Protein AF-A0A9D9U1A6-F1 (afdb_monomer)

Sequence (221 aa):
MLTARALMTLLRAMMGVAANLLLAVLLHWRETESLYQENNLLENLQLAALAGCVLVYGLRARRGVDGYARLQLGALAVLSACMFYRESDFHWLLPEGTRAYAIAYVIHRGAFVLALLGVAGAFTRCWLLDRRRFLDFLDSGPGVLLVLATVLLAGGVLLDKSVVSIAEPNRLFEELFELNAYGLMLIAGGSRALGRPPAGRAPGSSGVPVAGPARTVPLDR

Solvent-accessible surface area (backbone atoms only — not comparable to full-atom values): 11858 Å² total; per-residue (Å²): 129,69,39,72,66,21,48,52,45,46,53,52,50,51,50,52,51,50,51,55,51,49,49,48,52,57,46,57,75,65,68,50,68,68,61,69,71,43,48,64,57,51,55,50,50,32,45,51,29,21,50,48,26,24,50,44,20,42,58,49,34,68,54,90,52,54,73,64,24,24,43,52,28,40,30,53,14,48,35,26,45,32,49,33,52,50,73,65,55,66,48,78,81,38,65,82,94,36,72,66,26,56,50,44,48,49,44,52,69,44,43,43,59,53,28,53,53,47,32,53,50,37,50,51,50,39,39,74,74,38,49,64,58,42,52,54,40,48,42,26,47,38,30,43,31,45,53,50,18,50,53,28,41,54,50,17,52,33,31,74,70,62,76,47,87,89,50,94,75,42,60,67,58,22,54,49,25,41,34,50,16,34,46,32,40,30,54,23,50,71,36,79,71,55,61,52,69,58,94,90,59,63,94,77,72,65,90,64,81,75,82,65,80,81,80,80,75,83,88,85,129

Structure (mmCIF, N/CA/C/O backbone):
data_AF-A0A9D9U1A6-F1
#
_entry.id   AF-A0A9D9U1A6-F1
#
loop_
_atom_site.group_PDB
_atom_site.id
_atom_site.type_symbol
_atom_site.label_atom_id
_atom_site.label_alt_id
_atom_site.label_comp_id
_atom_site.label_asym_id
_atom_site.label_entity_id
_atom_site.label_seq_id
_atom_site.pdbx_PDB_ins_code
_atom_site.Cartn_x
_atom_site.Cartn_y
_atom_site.Cartn_z
_atom_site.occupancy
_atom_site.B_iso_or_equiv
_atom_site.auth_seq_id
_atom_site.auth_comp_id
_atom_site.auth_asym_id
_atom_site.auth_atom_id
_atom_site.pdbx_PDB_model_num
ATOM 1 N N . MET A 1 1 ? -15.892 -13.482 10.628 1.00 62.47 1 MET A N 1
ATOM 2 C CA . MET A 1 1 ? -16.880 -13.736 9.548 1.00 62.47 1 MET A CA 1
ATOM 3 C C . MET A 1 1 ? -16.994 -12.421 8.812 1.00 62.47 1 MET A C 1
ATOM 5 O O . MET A 1 1 ? -17.370 -11.443 9.447 1.00 62.47 1 MET A O 1
ATOM 9 N N . LEU A 1 2 ? -16.628 -12.380 7.528 1.00 74.31 2 LEU A N 1
ATOM 10 C CA . LEU A 1 2 ? -16.642 -11.136 6.757 1.00 74.31 2 LEU A CA 1
ATOM 11 C C . LEU A 1 2 ? -18.028 -10.492 6.799 1.00 74.31 2 LEU A C 1
ATOM 13 O O . LEU A 1 2 ? -19.043 -11.147 6.562 1.00 74.31 2 LEU A O 1
ATOM 17 N N . THR A 1 3 ? -18.069 -9.192 7.078 1.00 83.31 3 THR A N 1
ATOM 18 C CA . THR A 1 3 ? -19.325 -8.444 6.988 1.00 83.31 3 THR A CA 1
ATOM 19 C C . THR A 1 3 ? -19.811 -8.428 5.537 1.00 83.31 3 THR A C 1
ATOM 21 O O . THR A 1 3 ? -19.001 -8.368 4.612 1.00 83.31 3 THR A O 1
ATOM 24 N N . ALA A 1 4 ? -21.129 -8.404 5.305 1.00 85.81 4 ALA A N 1
ATOM 25 C CA . ALA A 1 4 ? -21.683 -8.324 3.946 1.00 85.81 4 ALA A CA 1
ATOM 26 C C . ALA A 1 4 ? -21.102 -7.139 3.147 1.00 85.81 4 ALA A C 1
ATOM 28 O O . ALA A 1 4 ? -20.844 -7.245 1.951 1.00 85.81 4 ALA A O 1
ATOM 29 N N . ARG A 1 5 ? -20.823 -6.015 3.825 1.00 84.94 5 ARG A N 1
ATOM 30 C CA . ARG A 1 5 ? -20.156 -4.852 3.222 1.00 84.94 5 ARG A CA 1
ATOM 31 C C . ARG A 1 5 ? -18.719 -5.152 2.805 1.00 84.94 5 ARG A C 1
ATOM 33 O O . ARG A 1 5 ? -18.352 -4.792 1.695 1.00 84.94 5 ARG A O 1
ATOM 40 N N . ALA A 1 6 ? -17.928 -5.802 3.656 1.00 86.38 6 ALA A N 1
ATOM 41 C CA . ALA A 1 6 ? -16.562 -6.185 3.309 1.00 86.38 6 ALA A CA 1
ATOM 42 C C . ALA A 1 6 ? -16.527 -7.213 2.172 1.00 86.38 6 ALA A C 1
ATOM 44 O O . ALA A 1 6 ? -15.723 -7.063 1.258 1.00 86.38 6 ALA A O 1
ATOM 45 N N . LEU A 1 7 ? -17.451 -8.179 2.164 1.00 89.00 7 LEU A N 1
ATOM 46 C CA . LEU A 1 7 ? -17.602 -9.131 1.063 1.00 89.00 7 LEU A CA 1
ATOM 47 C C . LEU A 1 7 ? -17.920 -8.421 -0.259 1.00 89.00 7 LEU A C 1
ATOM 49 O O . LEU A 1 7 ? -17.262 -8.671 -1.263 1.00 89.00 7 LEU A O 1
ATOM 53 N N . MET A 1 8 ? -18.877 -7.488 -0.266 1.00 91.31 8 MET A N 1
ATOM 54 C CA . MET A 1 8 ? -19.183 -6.699 -1.466 1.00 91.31 8 MET A CA 1
ATOM 55 C C . MET A 1 8 ? -17.996 -5.840 -1.917 1.00 91.31 8 MET A C 1
ATOM 57 O O . MET A 1 8 ? -17.758 -5.721 -3.117 1.00 91.31 8 MET A O 1
ATOM 61 N N . THR A 1 9 ? -17.248 -5.244 -0.984 1.00 91.75 9 THR A N 1
ATOM 62 C CA . THR A 1 9 ? -16.022 -4.499 -1.305 1.00 91.75 9 THR A CA 1
ATOM 63 C C . THR A 1 9 ? -14.983 -5.405 -1.958 1.00 91.75 9 THR A C 1
ATOM 65 O O . THR A 1 9 ? -14.431 -5.032 -2.989 1.00 91.75 9 THR A O 1
ATOM 68 N N . LEU A 1 10 ? -14.756 -6.595 -1.398 1.00 91.25 10 LEU A N 1
ATOM 69 C CA . LEU A 1 10 ? -13.824 -7.578 -1.942 1.00 91.25 10 LEU A CA 1
ATOM 70 C C . LEU A 1 10 ? -14.244 -8.021 -3.347 1.00 91.25 10 LEU A C 1
ATOM 72 O O . LEU A 1 10 ? -13.433 -7.957 -4.261 1.00 91.25 10 LEU A O 1
ATOM 76 N N . LEU A 1 11 ? -15.513 -8.390 -3.543 1.00 92.56 11 LEU A N 1
ATOM 77 C CA . LEU A 1 11 ? -16.033 -8.799 -4.851 1.00 92.56 11 LEU A CA 1
ATOM 78 C C . LEU A 1 11 ? -15.863 -7.695 -5.900 1.00 92.56 11 LEU A C 1
ATOM 80 O O . LEU A 1 11 ? -15.412 -7.965 -7.007 1.00 92.56 11 LEU A O 1
ATOM 84 N N . ARG A 1 12 ? -16.168 -6.438 -5.554 1.00 92.44 12 ARG A N 1
ATOM 85 C CA . ARG A 1 12 ? -15.968 -5.292 -6.459 1.00 92.44 12 ARG A CA 1
ATOM 86 C C . ARG A 1 12 ? -14.500 -5.082 -6.809 1.00 92.44 12 ARG A C 1
ATOM 88 O O . ARG A 1 12 ? -14.193 -4.858 -7.974 1.00 92.44 12 ARG A O 1
ATOM 95 N N . ALA A 1 13 ? -13.613 -5.172 -5.821 1.00 92.69 13 ALA A N 1
ATOM 96 C CA . ALA A 1 13 ? -12.178 -5.057 -6.046 1.00 92.69 13 ALA A CA 1
ATOM 97 C C . ALA A 1 13 ? -11.667 -6.185 -6.951 1.00 92.69 13 ALA A C 1
ATOM 99 O O . ALA A 1 13 ? -10.988 -5.911 -7.933 1.00 92.69 13 ALA A O 1
ATOM 100 N N . MET A 1 14 ? -12.063 -7.432 -6.683 1.00 93.38 14 MET A N 1
ATOM 101 C CA . MET A 1 14 ? -11.695 -8.587 -7.504 1.00 93.38 14 MET A CA 1
ATOM 102 C C . MET A 1 14 ? -12.223 -8.475 -8.935 1.00 93.38 14 MET A C 1
ATOM 104 O O . MET A 1 14 ? -11.488 -8.793 -9.859 1.00 93.38 14 MET A O 1
ATOM 108 N N . MET A 1 15 ? -13.451 -7.987 -9.140 1.00 93.31 15 MET A N 1
ATOM 109 C CA . MET A 1 15 ? -13.976 -7.732 -10.487 1.00 93.31 15 MET A CA 1
ATOM 110 C C . MET A 1 15 ? -13.167 -6.661 -11.225 1.00 93.31 15 MET A C 1
ATOM 112 O O . MET A 1 15 ? -12.882 -6.837 -12.403 1.00 93.31 15 MET A O 1
ATOM 116 N N . GLY A 1 16 ? -12.769 -5.579 -10.546 1.00 90.12 16 GLY A N 1
ATOM 117 C CA . GLY A 1 16 ? -11.915 -4.543 -11.138 1.00 90.12 16 GLY A CA 1
ATOM 118 C C . GLY A 1 16 ? -10.538 -5.079 -11.536 1.00 90.12 16 GLY A C 1
ATOM 119 O O . GLY A 1 16 ? -10.098 -4.871 -12.663 1.00 90.12 16 GLY A O 1
ATOM 120 N N . VAL A 1 17 ? -9.900 -5.844 -10.644 1.00 92.00 17 VAL A N 1
ATOM 121 C CA . VAL A 1 17 ? -8.622 -6.519 -10.922 1.00 92.00 17 VAL A CA 1
ATOM 122 C C . VAL A 1 17 ? -8.773 -7.494 -12.092 1.00 92.00 17 VAL A C 1
ATOM 124 O O . VAL A 1 17 ? -7.982 -7.452 -13.028 1.00 92.00 17 VAL A O 1
ATOM 127 N N . ALA A 1 18 ? -9.811 -8.333 -12.084 1.00 90.69 18 ALA A N 1
ATOM 128 C CA . ALA A 1 18 ? -10.066 -9.298 -13.149 1.00 90.69 18 ALA A CA 1
ATOM 129 C C . ALA A 1 18 ? -10.324 -8.617 -14.499 1.00 90.69 18 ALA A C 1
ATOM 131 O O . ALA A 1 18 ? -9.828 -9.093 -15.512 1.00 90.69 18 ALA A O 1
ATOM 132 N N . ALA A 1 19 ? -11.047 -7.494 -14.521 1.00 89.44 19 ALA A N 1
ATOM 133 C CA . ALA A 1 19 ? -11.266 -6.717 -15.738 1.00 89.44 19 ALA A CA 1
ATOM 134 C C . ALA A 1 19 ? -9.952 -6.144 -16.293 1.00 89.44 19 ALA A C 1
ATOM 136 O O . ALA A 1 19 ? -9.704 -6.254 -17.492 1.00 89.44 19 ALA A O 1
ATOM 137 N N . ASN A 1 20 ? -9.087 -5.603 -15.427 1.00 88.75 20 ASN A N 1
ATOM 138 C CA . ASN A 1 20 ? -7.771 -5.097 -15.825 1.00 88.75 20 ASN A CA 1
ATOM 139 C C . ASN A 1 20 ? -6.870 -6.214 -16.374 1.00 88.75 20 ASN A C 1
ATOM 141 O O . ASN A 1 20 ? -6.236 -6.040 -17.411 1.00 88.75 20 ASN A O 1
ATOM 145 N N . LEU A 1 21 ? -6.848 -7.380 -15.721 1.00 86.94 21 LEU A N 1
ATOM 146 C CA . LEU A 1 21 ? -6.070 -8.533 -16.183 1.00 86.94 21 LEU A CA 1
ATOM 147 C C . LEU A 1 21 ? -6.632 -9.131 -17.477 1.00 86.94 21 LEU A C 1
ATOM 149 O O . LEU A 1 21 ? -5.866 -9.482 -18.367 1.00 86.94 21 LEU A O 1
ATOM 153 N N . LEU A 1 22 ? -7.956 -9.213 -17.620 1.00 87.31 22 LEU A N 1
ATOM 154 C CA . LEU A 1 22 ? -8.591 -9.671 -18.855 1.00 87.31 22 LEU A CA 1
ATOM 155 C C . LEU A 1 22 ? -8.256 -8.737 -20.018 1.00 87.31 22 LEU A C 1
ATOM 157 O O . LEU A 1 22 ? -7.928 -9.211 -21.102 1.00 87.31 22 LEU A O 1
ATOM 161 N N . LEU A 1 23 ? -8.300 -7.422 -19.789 1.00 84.00 23 LEU A N 1
ATOM 162 C CA . LEU A 1 23 ? -7.875 -6.445 -20.784 1.00 84.00 23 LEU A CA 1
ATOM 163 C C . LEU A 1 23 ? -6.413 -6.681 -21.181 1.00 84.00 23 LEU A C 1
ATOM 165 O O . LEU A 1 23 ? -6.122 -6.735 -22.369 1.00 84.00 23 LEU A O 1
ATOM 169 N N . ALA A 1 24 ? -5.522 -6.914 -20.217 1.00 81.19 24 ALA A N 1
ATOM 170 C CA . ALA A 1 24 ? -4.119 -7.232 -20.484 1.00 81.19 24 ALA A CA 1
ATOM 171 C C . ALA A 1 24 ? -3.943 -8.490 -21.343 1.00 81.19 24 ALA A C 1
ATOM 173 O O . ALA A 1 24 ? -3.177 -8.472 -22.300 1.00 81.19 24 ALA A O 1
ATOM 174 N N . VAL A 1 25 ? -4.687 -9.560 -21.045 1.00 83.25 25 VAL A N 1
ATOM 175 C CA . VAL A 1 25 ? -4.673 -10.804 -21.832 1.00 83.25 25 VAL A CA 1
ATOM 176 C C . VAL A 1 25 ? -5.148 -10.553 -23.263 1.00 83.25 25 VAL A C 1
ATOM 178 O O . VAL A 1 25 ? -4.499 -10.993 -24.208 1.00 83.25 25 VAL A O 1
ATOM 181 N N . LEU A 1 26 ? -6.255 -9.825 -23.441 1.00 82.25 26 LEU A N 1
ATOM 182 C CA . LEU A 1 26 ? -6.792 -9.499 -24.767 1.00 82.25 26 LEU A CA 1
ATOM 183 C C . LEU A 1 26 ? -5.816 -8.650 -25.584 1.00 82.25 26 LEU A C 1
ATOM 185 O O . LEU A 1 26 ? -5.660 -8.856 -26.785 1.00 82.25 26 LEU A O 1
ATOM 189 N N . LEU A 1 27 ? -5.170 -7.695 -24.924 1.00 77.50 27 LEU A N 1
ATOM 190 C CA . LEU A 1 27 ? -4.177 -6.822 -25.523 1.00 77.50 27 LEU A CA 1
ATOM 191 C C . LEU A 1 27 ? -2.883 -7.567 -25.882 1.00 77.50 27 LEU A C 1
ATOM 193 O O . LEU A 1 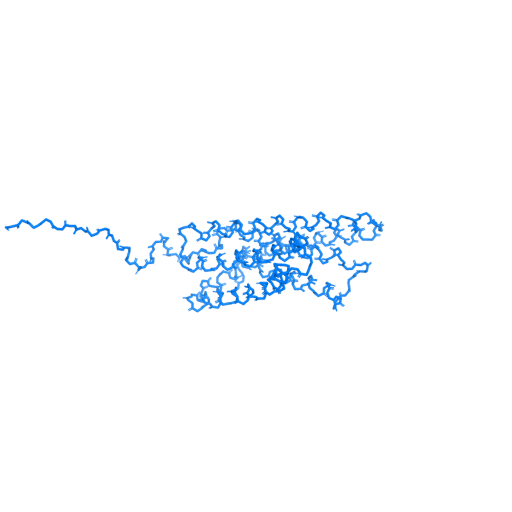27 ? -2.328 -7.344 -26.955 1.00 77.50 27 LEU A O 1
ATOM 197 N N . HIS A 1 28 ? -2.432 -8.484 -25.025 1.00 74.75 28 HIS A N 1
ATOM 198 C CA . HIS A 1 28 ? -1.301 -9.365 -25.311 1.00 74.75 28 HIS A CA 1
ATOM 199 C C . HIS A 1 28 ? -1.592 -10.257 -26.524 1.00 74.75 28 HIS A C 1
ATOM 201 O O . HIS A 1 28 ? -0.777 -10.348 -27.436 1.00 74.75 28 HIS A O 1
ATOM 207 N N . TRP A 1 29 ? -2.792 -10.843 -26.591 1.00 75.38 29 TRP A N 1
ATOM 208 C CA . TRP A 1 29 ? -3.188 -11.717 -27.698 1.00 75.38 29 TRP A CA 1
ATOM 209 C C . TRP A 1 29 ? -3.306 -10.995 -29.048 1.00 75.38 29 TRP A C 1
ATOM 211 O O . TRP A 1 29 ? -3.272 -11.630 -30.097 1.00 75.38 29 TRP A O 1
ATOM 221 N N . ARG A 1 30 ? -3.424 -9.663 -29.039 1.00 76.12 30 ARG A N 1
ATOM 222 C CA . ARG A 1 30 ? -3.480 -8.837 -30.250 1.00 76.12 30 ARG A CA 1
ATOM 223 C C . ARG A 1 30 ? -2.095 -8.428 -30.779 1.00 76.12 30 ARG A C 1
ATOM 225 O O . ARG A 1 30 ? -2.041 -7.614 -31.695 1.00 76.12 30 ARG A O 1
ATOM 232 N N . GLU A 1 31 ? -1.009 -8.947 -30.196 1.00 66.88 31 GLU A N 1
ATOM 233 C CA . GLU A 1 31 ? 0.389 -8.657 -30.572 1.00 66.88 31 GLU A CA 1
ATOM 234 C C . GLU A 1 31 ? 0.704 -7.152 -30.665 1.00 66.88 31 GLU A C 1
ATOM 236 O O . GLU A 1 31 ? 1.516 -6.698 -31.468 1.00 66.88 31 GLU A O 1
ATOM 241 N N . THR A 1 32 ? 0.052 -6.331 -29.838 1.00 63.94 32 THR A N 1
ATOM 242 C CA . THR A 1 32 ? 0.331 -4.892 -29.796 1.00 63.94 32 THR A CA 1
ATOM 243 C C . THR A 1 32 ? 1.665 -4.632 -29.092 1.00 63.94 32 THR A C 1
ATOM 245 O O . THR A 1 32 ? 1.691 -4.325 -27.901 1.00 63.94 32 THR A O 1
ATOM 248 N N . GLU A 1 33 ? 2.777 -4.721 -29.832 1.00 59.78 33 GLU A N 1
ATOM 249 C CA . GLU A 1 33 ? 4.136 -4.364 -29.372 1.00 59.78 33 GLU A CA 1
ATOM 250 C C . GLU A 1 33 ? 4.192 -2.963 -28.729 1.00 59.78 33 GLU A C 1
ATOM 252 O O . GLU A 1 33 ? 4.992 -2.713 -27.827 1.00 59.78 33 GLU A O 1
ATOM 257 N N . SER A 1 34 ? 3.292 -2.056 -29.125 1.00 59.59 34 SER A N 1
ATOM 258 C CA . SER A 1 34 ? 3.174 -0.702 -28.573 1.00 59.59 34 SER A CA 1
ATOM 259 C C . SER A 1 34 ? 2.896 -0.662 -27.066 1.00 59.59 34 SER A C 1
ATOM 261 O O . SER A 1 34 ? 3.296 0.288 -26.404 1.00 59.59 34 SER A O 1
ATOM 263 N N . LEU A 1 35 ? 2.251 -1.683 -26.495 1.00 59.00 35 LEU A N 1
ATOM 264 C CA . LEU A 1 35 ? 1.933 -1.716 -25.060 1.00 59.00 35 LEU A CA 1
ATOM 265 C C . LEU A 1 35 ? 3.141 -2.027 -24.185 1.00 59.00 35 LEU A C 1
ATOM 267 O O . LEU A 1 35 ? 3.173 -1.632 -23.025 1.00 59.00 35 LEU A O 1
ATOM 271 N N . TYR A 1 36 ? 4.149 -2.693 -24.747 1.00 58.12 36 TYR A N 1
ATOM 272 C CA . TYR A 1 36 ? 5.425 -2.885 -24.069 1.00 58.12 36 TYR A CA 1
ATOM 273 C C . TYR A 1 36 ? 6.182 -1.554 -23.930 1.00 58.12 36 TYR A C 1
ATOM 275 O O . TYR A 1 36 ? 6.877 -1.330 -22.943 1.00 58.12 36 TYR A O 1
ATOM 283 N N . GLN A 1 37 ? 5.996 -0.628 -24.880 1.00 56.44 37 GLN A N 1
ATOM 284 C CA . GLN A 1 37 ? 6.573 0.719 -24.808 1.00 56.44 37 GLN A CA 1
ATOM 285 C C . GLN A 1 37 ? 5.838 1.645 -23.823 1.00 56.44 37 GLN A C 1
ATOM 287 O O . GLN A 1 37 ? 6.428 2.611 -23.342 1.00 56.44 37 GLN A O 1
ATOM 292 N N . GLU A 1 38 ? 4.585 1.344 -23.464 1.00 61.47 38 GLU A N 1
ATOM 293 C CA . GLU A 1 38 ? 3.813 2.106 -22.468 1.00 61.47 38 GLU A CA 1
ATOM 294 C C . GLU A 1 38 ? 4.145 1.746 -21.007 1.00 61.47 38 GLU A C 1
ATOM 296 O O . GLU A 1 38 ? 3.491 2.243 -20.089 1.00 61.47 38 GLU A O 1
ATOM 301 N N . ASN A 1 39 ? 5.198 0.957 -20.763 1.00 70.38 39 ASN A N 1
ATOM 302 C CA . ASN A 1 39 ? 5.688 0.623 -19.420 1.00 70.38 39 ASN A CA 1
ATOM 303 C C . ASN A 1 39 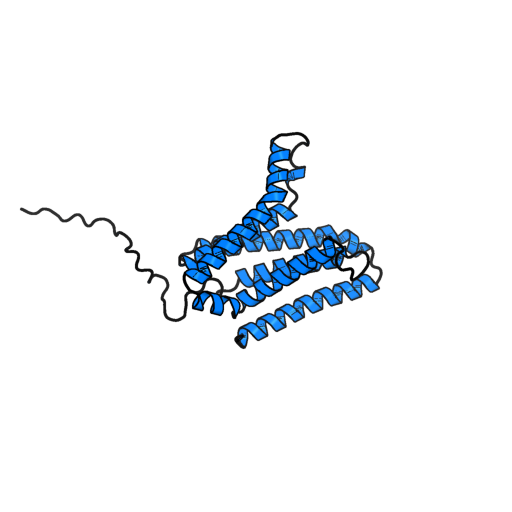? 5.843 1.870 -18.525 1.00 70.38 39 ASN A C 1
ATOM 305 O O . ASN A 1 39 ? 5.345 1.917 -17.403 1.00 70.38 39 ASN A O 1
ATOM 309 N N . ASN A 1 40 ? 6.392 2.949 -19.090 1.00 79.56 40 ASN A N 1
ATOM 310 C CA . ASN A 1 40 ? 6.573 4.217 -18.383 1.00 79.56 40 ASN A CA 1
ATOM 311 C C . ASN A 1 40 ? 5.247 4.841 -17.908 1.00 79.56 40 ASN A C 1
ATOM 313 O O . ASN A 1 40 ? 5.229 5.572 -16.919 1.00 79.56 40 ASN A O 1
ATOM 317 N N . LEU A 1 41 ? 4.126 4.621 -18.606 1.00 84.25 41 LEU A N 1
ATOM 318 C CA . LEU A 1 41 ? 2.827 5.144 -18.172 1.00 84.25 41 LEU A C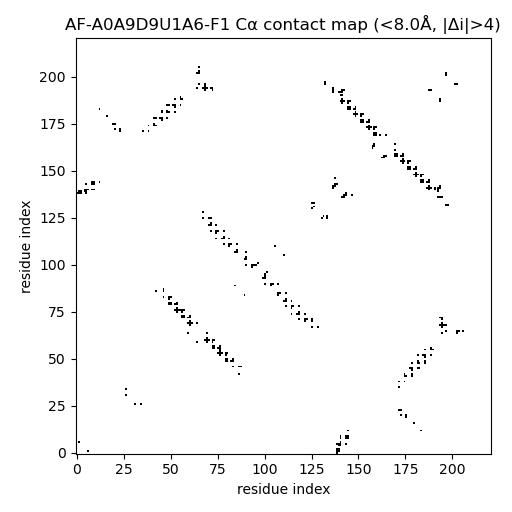A 1
ATOM 319 C C . LEU A 1 41 ? 2.331 4.395 -16.931 1.00 84.25 41 LEU A C 1
ATOM 321 O O . LEU A 1 41 ? 1.848 5.035 -15.996 1.00 84.25 41 LEU A O 1
ATOM 325 N N . LEU A 1 42 ? 2.465 3.066 -16.912 1.00 87.50 42 LEU A N 1
ATOM 326 C CA . LEU A 1 42 ? 2.070 2.238 -15.770 1.00 87.50 42 LEU A CA 1
ATOM 327 C C . LEU A 1 42 ? 2.910 2.575 -14.536 1.00 87.50 42 LEU A C 1
ATOM 329 O O . LEU A 1 42 ? 2.333 2.855 -13.486 1.00 87.50 42 LEU A O 1
ATOM 333 N N . GLU A 1 43 ? 4.229 2.680 -14.689 1.00 87.00 43 GLU A N 1
ATOM 334 C CA . GLU A 1 43 ? 5.149 3.094 -13.622 1.00 87.00 43 GLU A CA 1
ATOM 335 C C . GLU A 1 43 ? 4.797 4.496 -13.083 1.00 87.00 43 GLU A C 1
ATOM 337 O O . GLU A 1 43 ? 4.685 4.714 -11.874 1.00 87.00 43 GLU A O 1
ATOM 342 N N . ASN A 1 44 ? 4.501 5.463 -13.961 1.00 90.50 44 ASN A N 1
ATOM 343 C CA . ASN A 1 44 ? 4.078 6.802 -13.533 1.00 90.50 44 ASN A CA 1
ATOM 344 C C . ASN A 1 44 ? 2.735 6.794 -12.782 1.00 90.50 44 ASN A C 1
ATOM 346 O O . ASN A 1 44 ? 2.553 7.541 -11.814 1.00 90.50 44 ASN A O 1
ATOM 350 N N . LEU A 1 45 ? 1.780 5.959 -13.201 1.00 92.62 45 LEU A N 1
ATOM 351 C CA . LEU A 1 45 ? 0.502 5.801 -12.503 1.00 92.62 45 LEU A CA 1
ATOM 352 C C . LEU A 1 45 ? 0.679 5.129 -11.138 1.00 92.62 45 LEU A C 1
ATOM 354 O O . LEU A 1 45 ? 0.033 5.542 -10.170 1.00 92.62 45 LEU A O 1
ATOM 358 N N . GLN A 1 46 ? 1.569 4.142 -11.034 1.00 94.25 46 GLN A N 1
ATOM 359 C CA . GLN A 1 46 ? 1.950 3.527 -9.764 1.00 94.25 46 GLN A CA 1
ATOM 360 C C . GLN A 1 46 ? 2.563 4.562 -8.814 1.00 94.25 46 GLN A C 1
ATOM 362 O O . GLN A 1 46 ? 2.114 4.690 -7.670 1.00 94.25 46 GLN A O 1
ATOM 367 N N . LEU A 1 47 ? 3.508 5.375 -9.300 1.00 94.00 47 LEU A N 1
ATOM 368 C CA . LEU A 1 47 ? 4.107 6.475 -8.542 1.00 94.00 47 LEU A CA 1
ATOM 369 C C . LEU A 1 47 ? 3.059 7.485 -8.067 1.00 94.00 47 LEU A C 1
ATOM 371 O O . LEU A 1 47 ? 3.057 7.874 -6.895 1.00 94.00 47 LEU A O 1
ATOM 375 N N . ALA A 1 48 ? 2.126 7.874 -8.937 1.00 95.75 48 ALA A N 1
ATOM 376 C CA . ALA A 1 48 ? 1.030 8.768 -8.575 1.00 95.75 48 ALA A CA 1
ATOM 377 C C . ALA A 1 48 ? 0.121 8.154 -7.493 1.00 95.75 48 ALA A C 1
ATOM 379 O O . ALA A 1 48 ? -0.257 8.838 -6.534 1.00 95.75 48 ALA A O 1
ATOM 380 N N . ALA A 1 49 ? -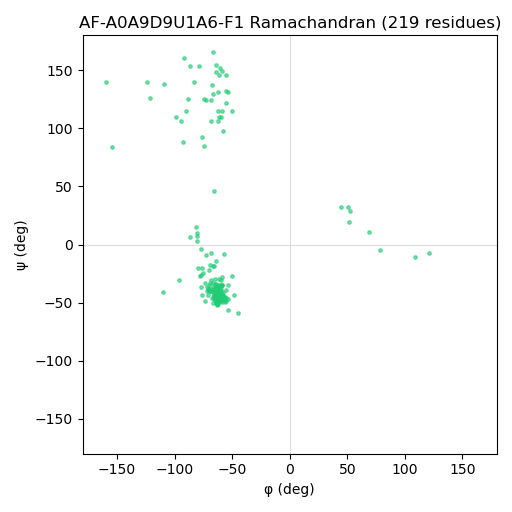0.198 6.860 -7.598 1.00 96.56 49 ALA A N 1
ATOM 381 C CA . ALA A 1 49 ? -0.997 6.146 -6.606 1.00 96.56 49 ALA A CA 1
ATOM 382 C C . ALA A 1 49 ? -0.286 6.063 -5.245 1.00 96.56 49 ALA A C 1
ATOM 384 O O . ALA A 1 49 ? -0.904 6.316 -4.204 1.00 96.56 49 ALA A O 1
ATOM 385 N N . LEU A 1 50 ? 1.018 5.776 -5.239 1.00 96.44 50 LEU A N 1
ATOM 386 C CA . LEU A 1 50 ? 1.849 5.730 -4.036 1.00 96.44 50 LEU A CA 1
ATOM 387 C C . LEU A 1 50 ? 1.993 7.107 -3.381 1.00 96.44 50 LEU A C 1
ATOM 389 O O . LEU A 1 50 ? 1.801 7.228 -2.169 1.00 96.44 50 LEU A O 1
ATOM 393 N N . ALA A 1 51 ? 2.231 8.163 -4.163 1.00 96.44 51 ALA A N 1
ATOM 394 C CA . ALA A 1 51 ? 2.228 9.538 -3.664 1.00 96.44 51 ALA A CA 1
ATOM 395 C C . ALA A 1 51 ? 0.873 9.893 -3.028 1.00 96.44 51 ALA A C 1
ATOM 397 O O . ALA A 1 51 ? 0.815 10.431 -1.916 1.00 96.44 51 ALA A O 1
ATOM 398 N N . GLY A 1 52 ? -0.230 9.509 -3.679 1.00 97.06 52 GLY A N 1
ATOM 399 C CA . GLY A 1 52 ? -1.577 9.618 -3.125 1.00 97.06 52 GLY A CA 1
ATOM 400 C C . GLY A 1 52 ? -1.721 8.889 -1.787 1.00 97.06 52 GLY A C 1
ATOM 401 O O . GLY A 1 52 ? -2.255 9.458 -0.833 1.00 97.06 52 GLY A O 1
ATOM 402 N N . CYS A 1 53 ? -1.200 7.665 -1.672 1.00 96.88 53 CYS A N 1
ATOM 403 C CA . CYS A 1 53 ? -1.221 6.891 -0.431 1.00 96.88 53 CYS A CA 1
ATOM 404 C C . CYS A 1 53 ? -0.473 7.614 0.694 1.00 96.88 53 CYS A C 1
ATOM 406 O O . CYS A 1 53 ? -1.024 7.787 1.784 1.00 96.88 53 CYS A O 1
ATOM 408 N N . VAL A 1 54 ? 0.746 8.095 0.428 1.00 96.19 54 VAL A N 1
ATOM 409 C CA . VAL A 1 54 ? 1.551 8.858 1.398 1.00 96.19 54 VAL A CA 1
ATOM 410 C C . VAL A 1 54 ? 0.777 10.069 1.910 1.00 96.19 54 VAL A C 1
ATOM 412 O O . VAL A 1 54 ? 0.668 10.269 3.124 1.00 96.19 54 VAL A O 1
ATOM 415 N N . LEU A 1 55 ? 0.191 10.850 0.999 1.00 95.62 55 LEU A N 1
ATOM 416 C CA . LEU A 1 55 ? -0.587 12.034 1.350 1.00 95.62 55 LEU A CA 1
ATOM 417 C C . LEU A 1 55 ? -1.823 11.663 2.169 1.00 95.62 55 LEU A C 1
ATOM 419 O O . LEU A 1 55 ? -2.038 12.213 3.248 1.00 95.62 55 LEU A O 1
ATOM 423 N N . VAL A 1 56 ? -2.628 1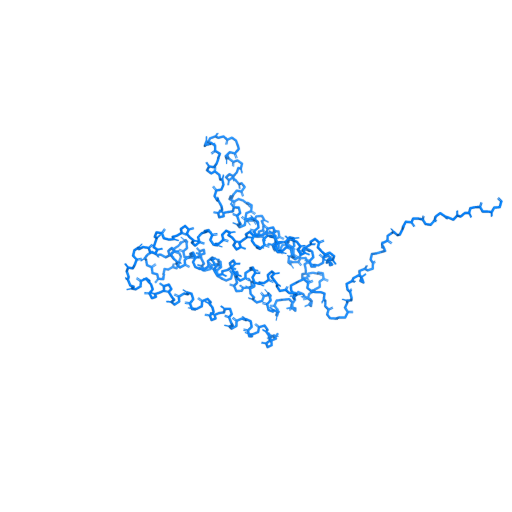0.711 1.702 1.00 94.94 56 VAL A N 1
ATOM 424 C CA . VAL A 1 56 ? -3.882 10.334 2.360 1.00 94.94 56 VAL A CA 1
ATOM 425 C C . VAL A 1 56 ? -3.619 9.745 3.745 1.00 94.94 56 VAL A C 1
ATOM 427 O O . VAL A 1 56 ? -4.212 10.202 4.726 1.00 94.94 56 VAL A O 1
ATOM 430 N N . TYR A 1 57 ? -2.712 8.776 3.868 1.00 94.81 57 TYR A N 1
ATOM 431 C CA . TYR A 1 57 ? -2.384 8.169 5.157 1.00 94.81 57 TYR A CA 1
ATOM 432 C C . TYR A 1 57 ? -1.718 9.168 6.104 1.00 94.81 57 TYR A C 1
ATOM 434 O O . TYR A 1 57 ? -2.133 9.284 7.261 1.00 94.81 57 TYR A O 1
ATOM 442 N N . GLY A 1 58 ? -0.745 9.943 5.616 1.00 93.00 58 GLY A N 1
ATOM 443 C CA . GLY A 1 58 ? -0.009 10.923 6.412 1.00 93.00 58 GLY A CA 1
ATOM 444 C C . GLY A 1 58 ? -0.893 12.062 6.921 1.00 93.00 58 GLY A C 1
ATOM 445 O O . GLY A 1 58 ? -0.877 12.380 8.114 1.00 93.00 58 GLY A O 1
ATOM 446 N N . LEU A 1 59 ? -1.730 12.646 6.056 1.00 92.44 59 LEU A N 1
ATOM 447 C CA . LEU A 1 59 ? -2.674 13.697 6.450 1.00 92.44 59 LEU A CA 1
ATOM 448 C C . LEU A 1 59 ? -3.689 13.179 7.469 1.00 92.44 59 LEU A C 1
ATOM 450 O O . LEU A 1 59 ? -4.023 13.883 8.423 1.00 92.44 59 LEU A O 1
ATOM 454 N N . ARG A 1 60 ? -4.168 11.942 7.308 1.00 91.19 60 ARG A N 1
ATOM 455 C CA . ARG A 1 60 ? -5.104 11.335 8.261 1.00 91.19 60 ARG A CA 1
ATOM 456 C C . ARG A 1 60 ? -4.448 11.011 9.599 1.00 91.19 60 ARG A C 1
ATOM 458 O O . ARG A 1 60 ? -5.061 11.274 10.628 1.00 91.19 60 ARG A O 1
ATOM 465 N N . ALA A 1 61 ? -3.209 10.521 9.608 1.00 88.69 61 ALA A N 1
ATOM 466 C CA . ALA A 1 61 ? -2.465 10.253 10.839 1.00 88.69 61 ALA A CA 1
ATOM 467 C C . ALA A 1 61 ? -2.266 11.523 11.690 1.00 88.69 61 ALA A C 1
ATOM 469 O O . ALA A 1 61 ? -2.233 11.450 12.920 1.00 88.69 61 ALA A O 1
ATOM 470 N N . ARG A 1 62 ? -2.178 12.695 11.046 1.00 87.31 62 ARG A N 1
ATOM 471 C CA . ARG A 1 62 ? -2.032 14.002 11.709 1.00 87.31 62 ARG A CA 1
ATOM 472 C C . ARG A 1 62 ? -3.341 14.579 12.266 1.00 87.31 62 ARG A C 1
ATOM 474 O O . ARG A 1 62 ? -3.295 15.443 13.136 1.00 87.31 62 ARG A O 1
ATOM 481 N N . ARG A 1 63 ? -4.511 14.134 11.797 1.00 83.00 63 ARG A N 1
ATOM 482 C CA . ARG A 1 63 ? -5.812 14.747 12.132 1.00 83.00 63 ARG A CA 1
ATOM 483 C C . ARG A 1 63 ? -6.491 14.097 13.332 1.00 83.00 63 ARG A C 1
ATOM 485 O O . ARG A 1 63 ? -7.318 13.219 13.137 1.00 83.00 63 ARG A O 1
ATOM 492 N N . GLY A 1 64 ? -6.202 14.557 14.552 1.00 59.38 64 GLY A N 1
ATOM 493 C CA . GLY A 1 64 ? -7.051 14.321 15.738 1.00 59.38 64 GLY A CA 1
ATOM 494 C C . GLY A 1 64 ? -7.443 12.860 16.021 1.00 59.38 64 GLY A C 1
ATOM 495 O O . GLY A 1 64 ? -8.431 12.614 16.707 1.00 59.38 64 GLY A O 1
ATOM 496 N N . VAL A 1 65 ? -6.704 11.893 15.467 1.00 80.69 65 VAL A N 1
ATOM 497 C CA . VAL A 1 65 ? -6.974 10.463 15.610 1.00 80.69 65 VAL A CA 1
ATOM 498 C C . VAL A 1 65 ? -6.316 9.921 16.876 1.00 80.69 65 VAL A C 1
ATOM 500 O O . VAL A 1 65 ? -5.295 10.448 17.344 1.00 80.69 65 VAL A O 1
ATOM 503 N N . ASP A 1 66 ? -6.896 8.850 17.416 1.00 87.56 66 ASP A N 1
ATOM 504 C CA . ASP A 1 66 ? -6.349 8.157 18.578 1.00 87.56 66 ASP A CA 1
ATOM 505 C C . ASP A 1 66 ? -5.001 7.477 18.275 1.00 87.56 66 ASP A C 1
ATOM 507 O O . ASP A 1 66 ? -4.579 7.342 17.123 1.00 87.56 66 ASP A O 1
ATOM 511 N N . GLY A 1 67 ? -4.287 7.068 19.329 1.00 86.94 67 GLY A N 1
ATOM 512 C CA . GLY A 1 67 ? -2.948 6.485 19.199 1.00 86.94 67 GLY A CA 1
ATOM 513 C C . GLY A 1 67 ? -2.913 5.215 18.341 1.00 86.94 67 GLY A C 1
ATOM 514 O O . GLY A 1 67 ? -1.961 5.020 17.590 1.00 86.94 67 GLY A O 1
ATOM 515 N N . TYR A 1 68 ? -3.968 4.394 18.394 1.00 90.56 68 TYR A N 1
ATOM 516 C CA . TYR A 1 68 ? -4.103 3.193 17.565 1.00 90.56 68 TYR A CA 1
ATOM 517 C C . TYR A 1 68 ? -4.167 3.555 16.078 1.00 90.56 68 TYR A C 1
ATOM 519 O O . TYR A 1 68 ? -3.394 3.045 15.269 1.00 90.56 68 TYR A O 1
ATOM 527 N N . ALA A 1 69 ? -5.069 4.467 15.714 1.00 89.75 69 ALA A N 1
ATOM 528 C CA . ALA A 1 69 ? -5.252 4.891 14.336 1.00 89.75 69 ALA A CA 1
ATOM 529 C C . ALA A 1 69 ? -4.019 5.618 13.803 1.00 89.75 69 ALA A C 1
ATOM 531 O O . ALA A 1 69 ? -3.637 5.414 12.655 1.00 89.75 69 ALA A O 1
ATOM 532 N N . ARG A 1 70 ? -3.366 6.430 14.642 1.00 91.94 70 ARG A N 1
ATOM 533 C CA . ARG A 1 70 ? -2.114 7.107 14.294 1.00 91.94 70 ARG A CA 1
ATOM 534 C C . ARG A 1 70 ? -1.000 6.115 13.988 1.00 91.94 70 ARG A C 1
ATOM 536 O O . ARG A 1 70 ? -0.288 6.311 13.012 1.00 91.94 70 ARG A O 1
ATOM 543 N N . LEU A 1 71 ? -0.870 5.063 14.795 1.00 91.81 71 LEU A N 1
ATOM 544 C CA . LEU A 1 71 ? 0.117 4.010 14.583 1.00 91.81 71 LEU A CA 1
ATOM 545 C C . LEU A 1 71 ? -0.141 3.268 13.266 1.00 91.81 71 LEU A C 1
ATOM 547 O O . LEU A 1 71 ? 0.767 3.135 12.452 1.00 91.81 71 LEU A O 1
ATOM 551 N N . GLN A 1 72 ? -1.387 2.854 13.030 1.00 91.50 72 GLN A N 1
ATOM 552 C CA . GLN A 1 72 ? -1.777 2.137 11.817 1.00 91.50 72 GLN A CA 1
ATOM 553 C C . GLN A 1 72 ? -1.590 2.987 10.548 1.00 91.50 72 GLN A C 1
ATOM 555 O O . GLN A 1 72 ? -0.961 2.547 9.589 1.00 91.50 72 GLN A O 1
ATOM 560 N N . LEU A 1 73 ? -2.115 4.216 10.543 1.00 93.38 73 LEU A N 1
ATOM 561 C CA . LEU A 1 73 ? -2.016 5.136 9.406 1.00 93.38 73 LEU A CA 1
ATOM 562 C C . LEU A 1 73 ? -0.576 5.602 9.180 1.00 93.38 73 LEU A C 1
ATOM 564 O O . LEU A 1 73 ? -0.139 5.693 8.040 1.00 93.38 73 LEU A O 1
ATOM 568 N N . GLY A 1 74 ? 0.169 5.874 10.253 1.0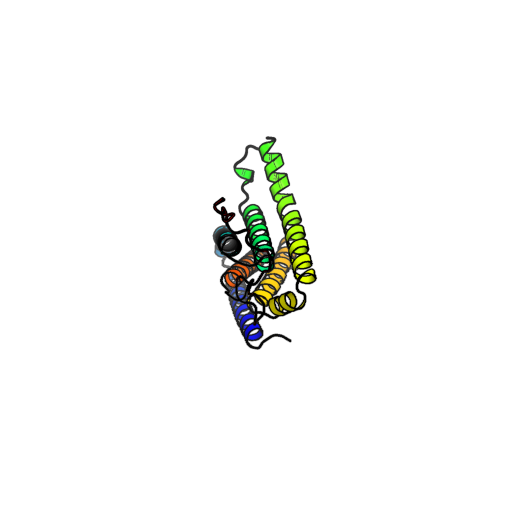0 93.12 74 GLY A N 1
ATOM 569 C CA . GLY A 1 74 ? 1.576 6.255 10.173 1.00 93.12 74 GLY A CA 1
ATOM 570 C C . GLY A 1 74 ? 2.427 5.150 9.553 1.00 93.12 74 GLY A C 1
ATOM 571 O O . GLY A 1 74 ? 3.214 5.428 8.654 1.00 93.12 74 GLY A O 1
ATOM 572 N N . ALA A 1 75 ? 2.215 3.897 9.960 1.00 93.25 75 ALA A N 1
ATOM 573 C CA . ALA A 1 75 ? 2.905 2.751 9.376 1.00 93.25 75 ALA A CA 1
ATOM 574 C C . ALA A 1 75 ? 2.607 2.592 7.877 1.00 93.25 75 ALA A C 1
ATOM 576 O O . ALA A 1 75 ? 3.532 2.440 7.084 1.00 93.25 75 ALA A O 1
ATOM 577 N N . LEU A 1 76 ? 1.337 2.699 7.472 1.00 94.50 76 LEU A N 1
ATOM 578 C CA . LEU A 1 76 ? 0.949 2.637 6.058 1.00 94.50 76 LEU A CA 1
ATOM 579 C C . LEU A 1 76 ? 1.511 3.812 5.242 1.00 94.50 76 LEU A C 1
ATOM 581 O O . LEU A 1 76 ? 1.910 3.619 4.094 1.00 94.50 76 LEU A O 1
ATOM 585 N N . ALA A 1 77 ? 1.589 5.013 5.825 1.00 94.94 77 ALA A N 1
ATOM 586 C CA . ALA A 1 77 ? 2.207 6.172 5.183 1.00 94.94 77 ALA A CA 1
ATOM 587 C C . ALA A 1 77 ? 3.707 5.952 4.941 1.00 94.94 77 ALA A C 1
ATOM 589 O O . ALA A 1 77 ? 4.187 6.209 3.841 1.00 94.94 77 ALA A O 1
ATOM 590 N N . VAL A 1 78 ? 4.431 5.442 5.945 1.00 93.88 78 VAL A N 1
ATOM 591 C CA . VAL A 1 78 ? 5.864 5.125 5.828 1.00 93.88 78 VAL A CA 1
ATOM 592 C C . VAL A 1 78 ? 6.092 4.023 4.797 1.00 93.88 78 VAL A C 1
ATOM 594 O O . VAL A 1 78 ? 6.953 4.180 3.940 1.00 93.88 78 VAL A O 1
ATOM 597 N N . LEU A 1 79 ? 5.283 2.958 4.812 1.00 94.00 79 LEU A N 1
ATOM 598 C CA . LEU A 1 79 ? 5.354 1.897 3.804 1.00 94.00 79 LEU A CA 1
ATOM 599 C C . LEU A 1 79 ? 5.187 2.447 2.390 1.00 94.00 79 LEU A C 1
ATOM 601 O O . LEU A 1 79 ? 6.008 2.170 1.522 1.00 94.00 79 LEU A O 1
ATOM 605 N N . SER A 1 80 ? 4.150 3.262 2.188 1.00 94.94 80 SER A N 1
ATOM 606 C CA . SER A 1 80 ? 3.858 3.868 0.888 1.00 94.94 80 SER A CA 1
ATOM 607 C C . SER A 1 80 ? 4.989 4.796 0.439 1.00 94.94 80 SER A C 1
ATOM 609 O O . SER A 1 80 ? 5.314 4.826 -0.739 1.00 94.94 80 SER A O 1
ATOM 611 N N . ALA A 1 81 ? 5.626 5.517 1.367 1.00 92.75 81 ALA A N 1
ATOM 612 C CA . ALA A 1 81 ? 6.757 6.392 1.061 1.00 92.75 81 ALA A CA 1
ATOM 613 C C . ALA A 1 81 ? 8.012 5.597 0.680 1.00 92.75 81 ALA A C 1
ATOM 615 O O . ALA A 1 81 ? 8.735 5.988 -0.231 1.00 92.75 81 ALA A O 1
ATOM 616 N N . CYS A 1 82 ? 8.261 4.469 1.346 1.00 91.12 82 CYS A N 1
ATOM 617 C CA . CYS A 1 82 ? 9.373 3.589 1.005 1.00 91.12 82 CYS A CA 1
ATOM 618 C C . CYS A 1 82 ? 9.152 2.874 -0.332 1.00 91.12 82 CYS A C 1
ATOM 620 O O . CYS A 1 82 ? 10.098 2.776 -1.103 1.00 91.12 82 CYS A O 1
ATOM 622 N N . MET A 1 83 ? 7.925 2.433 -0.630 1.00 90.88 83 MET A N 1
ATOM 623 C CA . MET A 1 83 ? 7.565 1.918 -1.958 1.00 90.88 83 MET A CA 1
ATOM 624 C C . MET A 1 83 ? 7.716 3.004 -3.028 1.00 90.88 83 MET A C 1
ATOM 626 O O . MET A 1 83 ? 8.367 2.772 -4.033 1.00 90.88 83 MET A O 1
ATOM 630 N N . PHE A 1 84 ? 7.228 4.223 -2.777 1.00 91.81 84 PHE A N 1
ATOM 631 C CA . PHE A 1 84 ? 7.404 5.350 -3.699 1.00 91.81 84 PHE A CA 1
ATOM 632 C C . PHE A 1 84 ? 8.883 5.614 -4.001 1.00 91.81 84 PHE A C 1
ATOM 634 O O . PHE A 1 84 ? 9.265 5.768 -5.155 1.00 91.81 84 PHE A O 1
ATOM 641 N N . TYR A 1 85 ? 9.728 5.639 -2.966 1.00 87.38 85 TYR A N 1
ATOM 642 C CA . TYR A 1 85 ? 11.169 5.822 -3.128 1.00 87.38 85 TYR A CA 1
ATOM 643 C C . TYR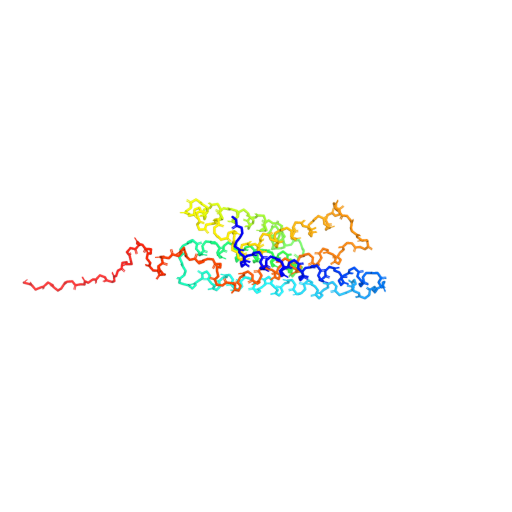 A 1 85 ? 11.839 4.659 -3.876 1.00 87.38 85 TYR A C 1
ATOM 645 O O . TYR A 1 85 ? 12.793 4.896 -4.617 1.00 87.38 85 TYR A O 1
ATOM 653 N N . ARG A 1 86 ? 11.344 3.425 -3.691 1.00 85.44 86 ARG A N 1
ATOM 654 C CA . ARG A 1 86 ? 11.783 2.241 -4.443 1.00 85.44 86 ARG A CA 1
ATOM 655 C C . ARG A 1 86 ? 11.445 2.379 -5.929 1.00 85.44 86 ARG A C 1
ATOM 657 O O . ARG A 1 86 ? 12.325 2.152 -6.741 1.00 85.44 86 ARG A O 1
ATOM 664 N N . GLU A 1 87 ? 10.239 2.815 -6.279 1.00 85.19 87 GLU A N 1
ATOM 665 C CA . GLU A 1 87 ? 9.839 2.930 -7.693 1.00 85.19 87 GLU A CA 1
ATOM 666 C C . GLU A 1 87 ? 10.404 4.169 -8.402 1.00 85.19 87 GLU A C 1
ATOM 668 O O . GLU A 1 87 ? 10.579 4.173 -9.610 1.00 85.19 87 GLU A O 1
ATOM 673 N N . SER A 1 88 ? 10.699 5.255 -7.681 1.00 82.56 88 SER A N 1
ATOM 674 C CA . SER A 1 88 ? 11.085 6.536 -8.313 1.00 82.56 88 SER A CA 1
ATOM 675 C C . SER A 1 88 ? 12.530 6.584 -8.830 1.00 82.56 88 SER A C 1
ATOM 677 O O . SER A 1 88 ? 12.977 7.607 -9.347 1.00 82.56 88 SER A O 1
ATOM 679 N N . ASP A 1 89 ? 13.287 5.520 -8.588 1.00 74.50 89 ASP A N 1
ATOM 680 C CA . ASP A 1 89 ? 14.677 5.317 -8.979 1.00 74.50 89 ASP A CA 1
ATOM 681 C C . ASP A 1 89 ? 15.652 6.497 -8.760 1.00 74.50 89 ASP A C 1
ATOM 683 O O . ASP A 1 89 ? 16.625 6.664 -9.478 1.00 74.50 89 ASP A O 1
ATOM 687 N N . PHE A 1 90 ? 15.457 7.332 -7.733 1.00 71.75 90 PHE A N 1
ATOM 688 C CA . PHE A 1 90 ? 16.167 8.618 -7.560 1.00 71.75 90 PHE A CA 1
ATOM 689 C C . PHE A 1 90 ? 17.709 8.580 -7.517 1.00 71.75 90 PHE A C 1
ATOM 691 O O . PHE A 1 90 ? 18.347 9.634 -7.485 1.00 71.75 90 PHE A O 1
ATOM 698 N N . HIS A 1 91 ? 18.332 7.405 -7.462 1.00 68.31 91 HIS A N 1
ATOM 699 C CA . HIS A 1 91 ? 19.779 7.274 -7.338 1.00 68.31 91 HIS A CA 1
ATOM 700 C C . HIS A 1 91 ? 20.546 7.688 -8.610 1.00 68.31 91 HIS A C 1
ATOM 702 O O . HIS A 1 91 ? 21.697 8.103 -8.487 1.00 68.31 91 HIS A O 1
ATOM 708 N N . TRP A 1 92 ? 19.907 7.693 -9.792 1.00 68.50 92 TRP A N 1
ATOM 709 C CA . TRP A 1 92 ? 20.507 8.197 -11.044 1.00 68.50 92 TRP A CA 1
ATOM 710 C C . TRP A 1 92 ? 20.766 9.712 -11.037 1.00 68.50 92 TRP A C 1
ATOM 712 O O . TRP A 1 92 ? 21.572 10.212 -11.819 1.00 68.50 92 TRP A O 1
ATOM 722 N N . LEU A 1 93 ? 20.122 10.460 -10.133 1.00 79.94 93 LEU A N 1
ATOM 723 C CA . LEU A 1 93 ? 20.360 11.898 -9.952 1.00 79.94 93 LEU A CA 1
ATOM 724 C C . LEU A 1 93 ? 21.708 12.195 -9.276 1.00 79.94 93 LEU A C 1
ATOM 726 O O . LEU A 1 93 ? 22.106 13.357 -9.172 1.00 79.94 93 LEU A O 1
ATOM 730 N N . LEU A 1 94 ? 22.395 11.167 -8.770 1.00 85.19 94 LEU A N 1
ATOM 731 C CA . LEU A 1 94 ? 23.660 11.289 -8.059 1.00 85.19 94 LEU A CA 1
ATOM 732 C C . LEU A 1 94 ? 24.805 10.727 -8.913 1.00 85.19 94 LEU A C 1
ATOM 734 O O . LEU A 1 94 ? 24.654 9.653 -9.491 1.00 85.19 94 LEU A O 1
ATOM 738 N N . PRO A 1 95 ? 25.977 11.388 -8.954 1.00 84.12 95 PRO A N 1
ATOM 739 C CA . PRO A 1 95 ? 27.123 10.859 -9.681 1.00 84.12 95 PRO A CA 1
ATOM 740 C C . PRO A 1 95 ? 27.582 9.515 -9.102 1.00 84.12 95 PRO A C 1
ATOM 742 O O . PRO A 1 95 ? 27.786 9.393 -7.883 1.00 84.12 95 PRO A O 1
ATOM 745 N N . GLU A 1 96 ? 27.782 8.531 -9.979 1.00 83.62 96 GLU A N 1
ATOM 746 C CA . GLU A 1 96 ? 28.310 7.212 -9.624 1.00 83.62 96 GLU A CA 1
ATOM 747 C C . GLU A 1 96 ? 29.665 7.325 -8.903 1.00 83.62 96 GLU A C 1
ATOM 749 O O . GLU A 1 96 ? 30.460 8.237 -9.140 1.00 83.62 96 GLU A O 1
ATOM 754 N N . GLY A 1 97 ? 29.925 6.414 -7.960 1.00 83.81 97 GLY A N 1
ATOM 755 C CA . GLY A 1 97 ? 31.164 6.393 -7.169 1.00 83.81 97 GLY A CA 1
ATOM 756 C C . GLY A 1 97 ? 31.228 7.401 -6.012 1.00 83.81 97 GLY A C 1
ATOM 757 O O . GLY A 1 97 ? 32.163 7.358 -5.209 1.00 83.81 97 GLY A O 1
ATOM 758 N N . THR A 1 98 ? 30.234 8.282 -5.854 1.00 89.12 98 THR A N 1
ATOM 759 C CA . THR A 1 98 ? 30.163 9.187 -4.697 1.00 89.12 98 THR A CA 1
ATOM 760 C C . THR A 1 98 ? 29.637 8.483 -3.442 1.00 89.12 98 THR A C 1
ATOM 762 O O . THR A 1 98 ? 28.838 7.547 -3.500 1.00 89.12 98 THR A O 1
ATOM 765 N N . ARG A 1 99 ? 30.021 8.980 -2.255 1.00 88.69 99 ARG A N 1
ATOM 766 C CA . ARG A 1 99 ? 29.437 8.512 -0.980 1.00 88.69 99 ARG A CA 1
ATOM 767 C C . ARG A 1 99 ? 27.920 8.719 -0.937 1.00 88.69 99 ARG A C 1
ATOM 769 O O . ARG A 1 99 ? 27.217 7.893 -0.368 1.00 88.69 99 ARG A O 1
ATOM 776 N N . ALA A 1 100 ? 27.427 9.798 -1.546 1.00 85.56 100 ALA A N 1
ATOM 777 C CA . ALA A 1 100 ? 26.000 10.085 -1.647 1.00 85.56 100 ALA A CA 1
ATOM 778 C C . ALA A 1 100 ? 25.267 9.019 -2.475 1.00 85.56 100 ALA A C 1
ATOM 780 O O . ALA A 1 100 ? 24.245 8.514 -2.019 1.00 85.56 100 ALA A O 1
ATOM 781 N N . TYR A 1 101 ? 25.822 8.623 -3.626 1.00 85.94 101 TYR A N 1
ATOM 782 C CA . TYR A 1 101 ? 25.298 7.524 -4.441 1.00 85.94 101 TYR A CA 1
ATOM 783 C C . TYR A 1 101 ? 25.256 6.208 -3.653 1.00 85.94 101 TYR A C 1
ATOM 785 O O . TYR A 1 101 ? 24.218 5.556 -3.598 1.00 85.94 101 TYR A O 1
ATOM 793 N N . ALA A 1 102 ? 26.344 5.854 -2.957 1.00 84.56 102 ALA A N 1
ATOM 794 C CA . ALA A 1 102 ? 26.391 4.636 -2.144 1.00 84.56 102 ALA A CA 1
ATOM 795 C C . ALA A 1 102 ? 25.339 4.636 -1.017 1.00 84.56 102 ALA A C 1
ATOM 797 O O . ALA A 1 102 ? 24.674 3.627 -0.788 1.00 84.56 102 ALA A O 1
ATOM 798 N N . ILE A 1 103 ? 25.150 5.773 -0.337 1.00 86.00 103 ILE A N 1
ATOM 799 C CA . ILE A 1 103 ? 24.117 5.930 0.695 1.00 86.00 103 ILE A CA 1
ATOM 800 C C . ILE A 1 103 ? 22.719 5.793 0.084 1.00 86.00 103 ILE A C 1
ATOM 802 O O . ILE A 1 103 ? 21.910 5.029 0.604 1.00 86.00 103 ILE A O 1
ATOM 806 N N . ALA A 1 104 ? 22.438 6.490 -1.019 1.00 84.00 104 ALA A N 1
ATOM 807 C CA . ALA A 1 104 ? 21.147 6.418 -1.700 1.00 84.00 104 ALA A CA 1
ATOM 808 C C . ALA A 1 104 ? 20.839 4.992 -2.173 1.00 84.00 104 ALA A C 1
ATOM 810 O O . ALA A 1 104 ? 19.737 4.505 -1.947 1.00 84.00 104 ALA A O 1
ATOM 811 N N . TYR A 1 105 ? 21.827 4.287 -2.725 1.00 83.00 105 TYR A N 1
ATOM 812 C CA . TYR A 1 105 ? 21.698 2.894 -3.146 1.00 83.00 105 TYR A CA 1
ATOM 813 C C . TYR A 1 105 ? 21.364 1.957 -1.973 1.00 83.00 105 TYR A C 1
ATOM 815 O O . TYR A 1 105 ? 20.441 1.144 -2.055 1.00 83.00 105 TYR A O 1
ATOM 823 N N . VAL A 1 106 ? 22.069 2.091 -0.842 1.00 83.81 106 VAL A N 1
ATOM 824 C CA . VAL A 1 106 ? 21.794 1.293 0.365 1.00 83.81 106 VAL A CA 1
ATOM 825 C C . VAL A 1 106 ? 20.414 1.610 0.936 1.00 83.81 106 VAL A C 1
ATOM 827 O O . VAL A 1 106 ? 19.688 0.691 1.308 1.00 83.81 106 VAL A O 1
ATOM 830 N N . ILE A 1 107 ? 20.020 2.886 0.982 1.00 82.56 107 ILE A N 1
ATOM 831 C CA . ILE A 1 107 ? 18.677 3.291 1.416 1.00 82.56 107 ILE A CA 1
ATOM 832 C C . ILE A 1 107 ? 17.628 2.710 0.469 1.00 82.56 107 ILE A C 1
ATOM 834 O O . ILE A 1 107 ? 16.655 2.133 0.935 1.00 82.56 107 ILE A O 1
ATOM 838 N N . HIS A 1 108 ? 17.837 2.786 -0.841 1.00 81.06 108 HIS A N 1
ATOM 839 C CA . HIS A 1 108 ? 16.912 2.262 -1.840 1.00 81.06 108 HIS A CA 1
ATOM 840 C C . HIS A 1 108 ? 16.691 0.751 -1.676 1.00 81.06 108 HIS A C 1
ATOM 842 O O . HIS A 1 108 ? 15.554 0.283 -1.689 1.00 81.06 108 HIS A O 1
ATOM 848 N N . ARG A 1 109 ? 17.754 -0.016 -1.398 1.00 78.19 109 ARG A N 1
ATOM 849 C CA . ARG A 1 109 ? 17.659 -1.464 -1.141 1.00 78.19 109 ARG A CA 1
ATOM 850 C C . ARG A 1 109 ? 17.134 -1.814 0.258 1.00 78.19 109 ARG A C 1
ATOM 852 O O . ARG A 1 109 ? 16.428 -2.807 0.414 1.00 78.19 109 ARG A O 1
ATOM 859 N N . GLY A 1 110 ? 17.490 -1.038 1.282 1.00 79.38 110 GLY A N 1
ATOM 860 C CA . GLY A 1 110 ? 17.245 -1.371 2.690 1.00 79.38 110 GLY A CA 1
ATOM 861 C C . GLY A 1 110 ? 15.983 -0.752 3.297 1.00 79.38 110 GLY A C 1
ATOM 862 O O . GLY A 1 110 ? 15.362 -1.359 4.173 1.00 79.38 110 GLY A O 1
ATOM 863 N N . ALA A 1 111 ? 15.566 0.431 2.839 1.00 81.06 111 ALA A N 1
ATOM 864 C CA . ALA A 1 111 ? 14.442 1.170 3.417 1.00 81.06 111 ALA A CA 1
ATOM 865 C C . ALA A 1 111 ? 13.126 0.401 3.293 1.00 81.06 111 ALA A C 1
ATOM 867 O O . ALA A 1 111 ? 12.319 0.426 4.219 1.00 81.06 111 ALA A O 1
ATOM 868 N N . PHE A 1 112 ? 12.933 -0.333 2.196 1.00 81.50 112 PHE A N 1
ATOM 869 C CA . PHE A 1 112 ? 11.751 -1.167 2.006 1.00 81.50 112 PHE A CA 1
ATOM 870 C C . PHE A 1 112 ? 11.640 -2.273 3.066 1.00 81.50 112 PHE A C 1
ATOM 872 O O . PHE A 1 112 ? 10.592 -2.431 3.691 1.00 81.50 112 PHE A O 1
ATOM 879 N N . VAL A 1 113 ? 12.734 -2.991 3.341 1.00 85.19 113 VAL A N 1
ATOM 880 C CA . VAL A 1 113 ? 12.761 -4.054 4.361 1.00 85.19 113 VAL A CA 1
ATOM 881 C C . VAL A 1 113 ? 12.483 -3.478 5.748 1.00 85.19 113 VAL A C 1
ATOM 883 O O . VAL A 1 113 ? 11.661 -4.009 6.494 1.00 85.19 113 VAL A O 1
ATOM 886 N N . LEU A 1 114 ? 13.117 -2.351 6.083 1.00 86.44 114 LEU A N 1
ATOM 887 C CA . LEU A 1 114 ? 12.876 -1.662 7.351 1.00 86.44 114 LEU A CA 1
ATOM 888 C C . LEU A 1 114 ? 11.427 -1.173 7.473 1.00 86.44 114 LEU A C 1
ATOM 890 O O . LEU A 1 114 ? 10.841 -1.270 8.551 1.00 86.44 114 LEU A O 1
ATOM 894 N N . ALA A 1 115 ? 10.826 -0.698 6.382 1.00 87.56 115 ALA A N 1
ATOM 895 C CA . ALA A 1 115 ? 9.428 -0.289 6.359 1.00 87.56 115 ALA A CA 1
ATOM 896 C C . ALA A 1 115 ? 8.482 -1.472 6.580 1.00 87.56 115 ALA A C 1
ATOM 898 O O . ALA A 1 115 ? 7.556 -1.353 7.381 1.00 87.56 115 ALA A O 1
ATOM 899 N N . LEU A 1 116 ? 8.735 -2.624 5.951 1.00 87.88 116 LEU A N 1
ATOM 900 C CA . LEU A 1 116 ? 7.964 -3.848 6.191 1.00 87.88 116 LEU A CA 1
ATOM 901 C C . LEU A 1 116 ? 8.041 -4.288 7.656 1.00 87.88 116 LEU A C 1
ATOM 903 O O . LEU A 1 116 ? 7.008 -4.562 8.267 1.00 87.88 116 LEU A O 1
ATOM 907 N N . LEU A 1 117 ? 9.239 -4.291 8.247 1.00 90.06 117 LEU A N 1
ATOM 908 C CA . LEU A 1 117 ? 9.420 -4.597 9.670 1.00 90.06 117 LEU A CA 1
ATOM 909 C C . LEU A 1 117 ? 8.710 -3.572 10.566 1.00 90.06 117 LEU A C 1
ATOM 911 O O . LEU A 1 117 ? 8.067 -3.947 11.547 1.00 90.06 117 LEU A O 1
ATOM 915 N N . GLY A 1 118 ? 8.770 -2.287 10.213 1.00 89.56 118 GLY A N 1
ATOM 916 C CA . GLY A 1 118 ? 8.065 -1.216 10.915 1.00 89.56 118 GLY A CA 1
ATOM 917 C C . GLY A 1 118 ? 6.545 -1.381 10.869 1.00 89.56 118 GLY A C 1
ATOM 918 O O . GLY A 1 118 ? 5.879 -1.233 11.895 1.00 89.56 118 GLY A O 1
ATOM 919 N N . VAL A 1 119 ? 5.990 -1.754 9.713 1.00 91.56 119 VAL A N 1
ATOM 920 C CA . VAL A 1 119 ? 4.561 -2.060 9.545 1.00 91.56 119 VAL A CA 1
ATOM 921 C C . VAL A 1 119 ? 4.171 -3.293 10.341 1.00 91.56 119 VAL A C 1
ATOM 923 O O . VAL A 1 119 ? 3.191 -3.241 11.081 1.00 91.56 119 VAL A O 1
ATOM 926 N N . ALA A 1 120 ? 4.949 -4.372 10.253 1.00 91.88 120 ALA A N 1
ATOM 927 C CA . ALA A 1 120 ? 4.715 -5.587 11.024 1.00 91.88 120 ALA A CA 1
ATOM 928 C C . ALA A 1 120 ? 4.736 -5.298 12.534 1.00 91.88 120 ALA A C 1
ATOM 930 O O . ALA A 1 120 ? 3.831 -5.718 13.257 1.00 91.88 120 ALA A O 1
ATOM 931 N N . GLY A 1 121 ? 5.703 -4.509 13.010 1.00 94.50 121 GLY A N 1
ATOM 932 C CA . GLY A 1 121 ? 5.787 -4.067 14.401 1.00 94.50 121 GLY A CA 1
ATOM 933 C C . GLY A 1 121 ? 4.601 -3.192 14.818 1.00 94.50 121 GLY A C 1
ATOM 934 O O . GLY A 1 121 ? 4.011 -3.408 15.878 1.00 94.50 121 GLY A O 1
ATOM 935 N N . ALA A 1 122 ? 4.191 -2.246 13.971 1.00 93.25 122 ALA A N 1
ATOM 936 C CA . ALA A 1 122 ? 3.029 -1.396 14.211 1.00 93.25 122 ALA A CA 1
ATOM 937 C C . ALA A 1 122 ? 1.724 -2.204 14.273 1.00 93.25 122 ALA A C 1
ATOM 939 O O . ALA A 1 122 ? 0.923 -2.004 15.185 1.00 93.25 122 ALA A O 1
ATOM 940 N N . PHE A 1 123 ? 1.526 -3.150 13.354 1.00 92.38 123 PHE A N 1
ATOM 941 C CA . PHE A 1 123 ? 0.334 -3.998 13.303 1.00 92.38 123 PHE A CA 1
ATOM 942 C C . PHE A 1 123 ? 0.315 -5.001 14.459 1.00 92.38 123 PHE A C 1
ATOM 944 O O . PHE A 1 123 ? -0.730 -5.191 15.078 1.00 92.38 123 PHE A O 1
ATOM 951 N N . THR A 1 124 ? 1.471 -5.554 14.833 1.00 94.38 124 THR A N 1
ATOM 952 C CA . THR A 1 124 ? 1.620 -6.375 16.044 1.00 94.38 124 THR A CA 1
ATOM 953 C C . THR A 1 124 ? 1.258 -5.567 17.285 1.00 94.38 124 THR A C 1
ATOM 955 O O . THR A 1 124 ? 0.494 -6.020 18.131 1.00 94.38 124 THR A O 1
ATOM 958 N N . ARG A 1 125 ? 1.728 -4.322 17.387 1.00 94.50 125 ARG A N 1
ATOM 959 C CA . ARG A 1 125 ? 1.357 -3.441 18.496 1.00 94.50 125 ARG A CA 1
ATOM 960 C C . ARG A 1 125 ? -0.135 -3.094 18.482 1.00 94.50 125 ARG A C 1
ATOM 962 O O . ARG A 1 125 ? -0.742 -3.082 19.546 1.00 94.50 125 ARG A O 1
ATOM 969 N N . CYS A 1 126 ? -0.752 -2.868 17.322 1.00 92.19 126 CYS A N 1
ATOM 970 C CA . CYS A 1 126 ? -2.207 -2.713 17.206 1.00 92.19 126 CYS A CA 1
ATOM 971 C C . CYS A 1 126 ? -2.956 -3.957 17.713 1.00 92.19 126 CYS A C 1
ATOM 973 O O . CYS A 1 126 ? -3.879 -3.819 18.514 1.00 92.19 126 CYS A O 1
ATOM 975 N N . TRP A 1 127 ? -2.524 -5.157 17.315 1.00 93.50 127 TRP A N 1
ATOM 976 C CA . TRP A 1 127 ? -3.074 -6.426 17.801 1.00 93.50 127 TRP A CA 1
ATOM 977 C C . TRP A 1 127 ? -2.986 -6.560 19.324 1.00 93.50 127 TRP A C 1
ATOM 979 O O . TRP A 1 127 ? -3.963 -6.942 19.967 1.00 93.50 127 TRP A O 1
ATOM 989 N N . LEU A 1 128 ? -1.832 -6.216 19.902 1.00 94.75 128 LEU A N 1
ATOM 990 C CA . LEU A 1 128 ? -1.600 -6.284 21.345 1.00 94.75 128 LEU A CA 1
ATOM 991 C C . LEU A 1 128 ? -2.402 -5.231 22.127 1.00 94.75 128 LEU A C 1
ATOM 993 O O . LEU A 1 128 ? -2.812 -5.498 23.252 1.00 94.75 128 LEU A O 1
ATOM 997 N N . LEU A 1 129 ? -2.634 -4.047 21.549 1.00 92.12 129 LEU A N 1
ATOM 998 C CA . LEU A 1 129 ? -3.399 -2.972 22.190 1.00 92.12 129 LEU A CA 1
ATOM 999 C C . LEU A 1 129 ? -4.911 -3.228 22.177 1.00 92.12 129 LEU A C 1
ATOM 1001 O O . LEU A 1 129 ? -5.581 -2.964 23.172 1.00 92.12 129 LEU A O 1
ATOM 1005 N N . ASP A 1 130 ? -5.458 -3.683 21.048 1.00 91.50 130 ASP A N 1
ATOM 1006 C CA . ASP A 1 130 ? -6.892 -3.931 20.890 1.00 91.50 130 ASP A CA 1
ATOM 1007 C C . ASP A 1 130 ? -7.143 -4.990 19.807 1.00 91.50 130 ASP A C 1
ATOM 1009 O O . ASP A 1 130 ? -7.419 -4.693 18.640 1.00 91.50 130 ASP A O 1
ATOM 1013 N N . ARG A 1 131 ? -7.047 -6.261 20.212 1.00 91.31 131 ARG A N 1
ATOM 1014 C CA . ARG A 1 131 ? -7.230 -7.420 19.327 1.00 91.31 131 ARG A CA 1
ATOM 1015 C C . ARG A 1 131 ? -8.570 -7.400 18.594 1.00 91.31 131 ARG A C 1
ATOM 1017 O O . ARG A 1 131 ? -8.625 -7.771 17.425 1.00 91.31 131 ARG A O 1
ATOM 1024 N N . ARG A 1 132 ? -9.648 -6.987 19.270 1.00 90.81 132 ARG A N 1
ATOM 1025 C CA . ARG A 1 132 ? -10.992 -6.943 18.672 1.00 90.81 132 ARG A CA 1
ATOM 1026 C C . ARG A 1 132 ? -11.038 -5.899 17.568 1.00 90.81 132 ARG A C 1
ATOM 1028 O O . ARG A 1 132 ? -11.365 -6.245 16.443 1.00 90.81 132 ARG A O 1
ATOM 1035 N N . ARG A 1 133 ? -10.588 -4.673 17.850 1.00 89.38 133 ARG A N 1
ATOM 1036 C CA . ARG A 1 133 ? -10.511 -3.610 16.839 1.00 89.38 133 ARG A CA 1
ATOM 1037 C C . ARG A 1 133 ? -9.617 -3.987 15.657 1.00 89.38 133 ARG A C 1
ATOM 1039 O O . ARG A 1 133 ? -9.913 -3.598 14.531 1.00 89.38 133 ARG A O 1
ATOM 1046 N N . PHE A 1 134 ? -8.534 -4.728 15.891 1.00 90.25 134 PHE A N 1
ATOM 1047 C CA . PHE A 1 134 ? -7.675 -5.213 14.811 1.00 90.25 134 PHE A CA 1
ATOM 1048 C C . PHE A 1 134 ? -8.375 -6.246 13.924 1.00 90.25 134 PHE A C 1
ATOM 1050 O O . PHE A 1 134 ? -8.330 -6.122 12.702 1.00 90.25 134 PHE A O 1
ATOM 1057 N N . LEU A 1 135 ? -9.056 -7.230 14.518 1.00 90.12 135 LEU A N 1
ATOM 1058 C CA . LEU A 1 135 ? -9.847 -8.211 13.769 1.00 90.12 135 LEU A CA 1
ATOM 1059 C C . LEU A 1 135 ? -11.003 -7.544 13.013 1.00 90.12 135 LEU A C 1
ATOM 1061 O O . LEU A 1 135 ? -11.180 -7.809 11.829 1.00 90.12 135 LEU A O 1
ATOM 1065 N N . ASP A 1 136 ? -11.713 -6.613 13.653 1.00 89.31 136 ASP A N 1
ATOM 1066 C CA . ASP A 1 136 ? -12.771 -5.821 13.016 1.00 89.31 136 ASP A CA 1
ATOM 1067 C C . ASP A 1 136 ? -12.229 -5.007 11.836 1.00 89.31 136 ASP A C 1
ATOM 1069 O O . ASP A 1 136 ? -12.904 -4.844 10.821 1.00 89.31 136 ASP A O 1
ATOM 1073 N N . PHE A 1 137 ? -11.001 -4.493 11.954 1.00 89.56 137 PHE A N 1
ATOM 1074 C CA . PHE A 1 137 ? -10.317 -3.830 10.853 1.00 89.56 137 PHE A CA 1
ATOM 1075 C C . PHE A 1 137 ? -10.020 -4.804 9.707 1.00 89.56 137 PHE A C 1
ATOM 1077 O O . PHE A 1 137 ? -10.318 -4.455 8.567 1.00 89.56 137 PHE A O 1
ATOM 1084 N N . LEU A 1 138 ? -9.481 -5.997 9.970 1.00 89.56 138 LEU A N 1
ATOM 1085 C CA . LEU A 1 138 ? -9.211 -6.988 8.920 1.00 89.56 138 LEU A CA 1
ATOM 1086 C C . LEU A 1 138 ? -10.495 -7.436 8.206 1.00 89.56 138 LEU A C 1
ATOM 1088 O O . LEU A 1 138 ? -10.504 -7.533 6.982 1.00 89.56 138 LEU A O 1
ATOM 1092 N N . ASP A 1 139 ? -11.593 -7.594 8.949 1.00 89.88 139 ASP A N 1
ATOM 1093 C CA . ASP A 1 139 ? -12.921 -7.941 8.421 1.00 89.88 139 ASP A CA 1
ATOM 1094 C C . ASP A 1 139 ? -13.677 -6.727 7.829 1.00 89.88 139 ASP A C 1
ATOM 1096 O O . ASP A 1 139 ? -14.834 -6.843 7.402 1.00 89.88 139 ASP A O 1
ATOM 1100 N N . SER A 1 140 ? -13.048 -5.545 7.793 1.00 89.94 140 SER A N 1
ATOM 1101 C CA . SER A 1 140 ? -13.612 -4.325 7.209 1.00 89.94 140 SER A CA 1
ATOM 1102 C C . SER A 1 140 ? -13.234 -4.160 5.737 1.00 89.94 140 SER A C 1
ATOM 1104 O O . SER A 1 140 ? -12.230 -4.687 5.272 1.00 89.94 140 SER A O 1
ATOM 1106 N N . GLY A 1 141 ? -13.999 -3.332 5.015 1.00 90.50 141 GLY A N 1
ATOM 1107 C CA . GLY A 1 141 ? -13.698 -2.938 3.633 1.00 90.50 141 GLY A CA 1
ATOM 1108 C C . GLY A 1 141 ? -12.225 -2.559 3.388 1.00 90.50 141 GLY A C 1
ATOM 1109 O O . GLY A 1 141 ? -11.587 -3.205 2.571 1.00 90.50 141 GLY A O 1
ATOM 1110 N N . PRO A 1 142 ? -11.637 -1.560 4.074 1.00 91.44 142 PRO A N 1
ATOM 1111 C CA . PRO A 1 142 ? -10.228 -1.221 3.865 1.00 91.44 142 PRO A CA 1
ATOM 1112 C C . PRO A 1 142 ? -9.256 -2.331 4.289 1.00 91.44 142 PRO A C 1
ATOM 1114 O O . PRO A 1 142 ? -8.197 -2.444 3.684 1.00 91.44 142 PRO A O 1
ATOM 1117 N N . GLY A 1 143 ? -9.599 -3.153 5.287 1.00 92.06 143 GLY A N 1
ATOM 1118 C CA . GLY A 1 143 ? -8.779 -4.303 5.678 1.00 92.06 143 GLY A CA 1
ATOM 1119 C C . GLY A 1 143 ? -8.661 -5.325 4.556 1.00 92.06 143 GLY A C 1
ATOM 1120 O O . GLY A 1 143 ? -7.550 -5.655 4.148 1.00 92.06 143 GLY A O 1
ATOM 1121 N N . VAL A 1 144 ? -9.793 -5.747 3.983 1.00 93.81 144 VAL A N 1
ATOM 1122 C CA . VAL A 1 144 ? -9.789 -6.704 2.864 1.00 93.81 144 VAL A CA 1
ATOM 1123 C C . VAL A 1 144 ? -9.106 -6.145 1.617 1.00 93.81 144 VAL A C 1
ATOM 1125 O O . VAL A 1 144 ? -8.425 -6.893 0.922 1.00 93.81 144 VAL A O 1
ATOM 1128 N N . LEU A 1 145 ? -9.218 -4.836 1.354 1.00 95.50 145 LEU A N 1
ATOM 1129 C CA . LEU A 1 145 ? -8.497 -4.193 0.250 1.00 95.50 145 LEU A CA 1
ATOM 1130 C C . LEU A 1 145 ? -6.977 -4.233 0.453 1.00 95.50 145 LEU A C 1
ATOM 1132 O O . LEU A 1 145 ? -6.253 -4.510 -0.495 1.00 95.50 145 LEU A O 1
ATOM 1136 N N . LEU A 1 146 ? -6.492 -3.991 1.676 1.00 94.69 146 LEU A N 1
ATOM 1137 C CA . LEU A 1 146 ? -5.060 -4.043 1.995 1.00 94.69 146 LEU A CA 1
ATOM 1138 C C . LEU A 1 146 ? -4.508 -5.474 1.974 1.00 94.69 146 LEU A C 1
ATOM 1140 O O . LEU A 1 146 ? -3.374 -5.687 1.544 1.00 94.69 146 LEU A O 1
ATOM 1144 N N . VAL A 1 147 ? -5.308 -6.461 2.387 1.00 94.62 147 VAL A N 1
ATOM 1145 C CA . VAL A 1 147 ? -4.956 -7.881 2.236 1.00 94.62 147 VAL A CA 1
ATOM 1146 C C . VAL A 1 147 ? -4.856 -8.246 0.756 1.00 94.62 147 VAL A C 1
ATOM 1148 O O . VAL A 1 147 ? -3.848 -8.810 0.341 1.00 94.62 147 VAL A O 1
ATOM 1151 N N . LEU A 1 148 ? -5.848 -7.867 -0.057 1.00 96.00 148 LEU A N 1
ATOM 1152 C CA . LEU A 1 148 ? -5.818 -8.116 -1.498 1.00 96.00 148 LEU A CA 1
ATOM 1153 C C . LEU A 1 148 ? -4.631 -7.413 -2.174 1.00 96.00 148 LEU A C 1
ATOM 1155 O O . LEU A 1 148 ? -3.935 -8.039 -2.964 1.00 96.00 148 LEU A O 1
ATOM 1159 N N . ALA A 1 149 ? -4.346 -6.158 -1.819 1.00 96.12 149 ALA A N 1
ATOM 1160 C CA . ALA A 1 149 ? -3.173 -5.438 -2.313 1.00 96.12 149 ALA A CA 1
ATOM 1161 C C . ALA A 1 149 ? -1.865 -6.170 -1.974 1.00 96.12 149 ALA A C 1
ATOM 1163 O O . ALA A 1 149 ? -0.987 -6.283 -2.819 1.00 96.12 149 ALA A O 1
ATOM 1164 N N . THR A 1 150 ? -1.755 -6.727 -0.765 1.00 94.31 150 THR A N 1
ATOM 1165 C CA . THR A 1 150 ? -0.578 -7.505 -0.346 1.00 94.31 150 THR A CA 1
ATOM 1166 C C . THR A 1 150 ? -0.410 -8.773 -1.188 1.00 94.31 150 THR A C 1
ATOM 1168 O O . THR A 1 150 ? 0.703 -9.093 -1.598 1.00 94.31 150 THR A O 1
ATOM 1171 N N . VAL A 1 151 ? -1.509 -9.479 -1.480 1.00 95.50 151 VAL A N 1
ATOM 1172 C CA . VAL A 1 151 ? -1.501 -10.665 -2.355 1.00 95.50 151 VAL A CA 1
ATOM 1173 C C . VAL A 1 151 ? -1.079 -10.295 -3.778 1.00 95.50 151 VAL A C 1
ATOM 1175 O O . VAL A 1 151 ? -0.284 -11.012 -4.377 1.00 95.50 151 VAL A O 1
ATOM 1178 N N . LEU A 1 152 ? -1.563 -9.167 -4.303 1.00 95.75 152 LEU A N 1
ATOM 1179 C CA . LEU A 1 152 ? -1.171 -8.679 -5.625 1.00 95.75 152 LEU A CA 1
ATOM 1180 C C . LEU A 1 152 ? 0.308 -8.278 -5.676 1.00 95.75 152 LEU A C 1
ATOM 1182 O O . LEU A 1 152 ? 0.998 -8.690 -6.595 1.00 95.75 152 LEU A O 1
ATOM 1186 N N . LEU A 1 153 ? 0.836 -7.573 -4.671 1.00 93.50 153 LEU A N 1
ATOM 1187 C CA . LEU A 1 153 ? 2.273 -7.266 -4.618 1.00 93.50 153 LEU A CA 1
ATOM 1188 C C . LEU A 1 153 ? 3.125 -8.535 -4.568 1.00 93.50 153 LEU A C 1
ATOM 1190 O O . LEU A 1 153 ? 4.122 -8.636 -5.274 1.00 93.50 153 LEU A O 1
ATOM 1194 N N . ALA A 1 154 ? 2.721 -9.529 -3.772 1.00 92.38 154 ALA A N 1
ATOM 1195 C CA . ALA A 1 154 ? 3.406 -10.818 -3.748 1.00 92.38 154 ALA A CA 1
ATOM 1196 C C . ALA A 1 154 ? 3.355 -11.509 -5.121 1.00 92.38 154 ALA A C 1
ATOM 1198 O O . ALA A 1 154 ? 4.361 -12.055 -5.564 1.00 92.38 154 ALA A O 1
ATOM 1199 N N . GLY A 1 155 ? 2.213 -11.447 -5.813 1.00 91.69 155 GLY A N 1
ATOM 1200 C CA . GLY A 1 155 ? 2.069 -11.942 -7.181 1.00 91.69 155 GLY A CA 1
ATOM 1201 C C . GLY A 1 155 ? 2.996 -11.234 -8.172 1.00 91.69 155 GLY A C 1
ATOM 1202 O O . GLY A 1 155 ? 3.683 -11.913 -8.927 1.00 91.69 155 GLY A O 1
ATOM 1203 N N . GLY A 1 156 ? 3.087 -9.901 -8.112 1.00 88.94 156 GLY A N 1
ATOM 1204 C CA . GLY A 1 156 ? 4.019 -9.109 -8.922 1.00 88.94 156 GLY A CA 1
ATOM 1205 C C . GLY A 1 156 ? 5.472 -9.537 -8.708 1.00 88.94 156 GLY A C 1
ATOM 1206 O O . GLY A 1 156 ? 6.165 -9.843 -9.668 1.00 88.94 156 GLY A O 1
ATOM 1207 N N . VAL A 1 157 ? 5.897 -9.714 -7.451 1.00 88.38 157 VAL A N 1
ATOM 1208 C CA . VAL A 1 157 ? 7.251 -10.205 -7.119 1.00 88.38 157 VAL A CA 1
ATOM 1209 C C . VAL A 1 157 ? 7.525 -11.603 -7.687 1.00 88.38 157 VAL A C 1
ATOM 1211 O O . VAL A 1 157 ? 8.638 -11.880 -8.135 1.00 88.38 157 VAL A O 1
ATOM 1214 N N . LEU A 1 158 ? 6.538 -12.506 -7.669 1.00 89.44 158 LEU A N 1
ATOM 1215 C CA . LEU A 1 158 ? 6.694 -13.845 -8.248 1.00 89.44 158 LEU A CA 1
ATOM 1216 C C . LEU A 1 158 ? 6.856 -13.802 -9.775 1.00 89.44 158 LEU A C 1
ATOM 1218 O O . LEU A 1 158 ? 7.584 -14.635 -10.318 1.00 89.44 158 LEU A O 1
ATOM 1222 N N . LEU A 1 159 ? 6.208 -12.845 -10.445 1.00 86.62 159 LEU A N 1
ATOM 1223 C CA . LEU A 1 159 ? 6.344 -12.611 -11.885 1.00 86.62 159 LEU A CA 1
ATOM 1224 C C . LEU A 1 159 ? 7.689 -11.954 -12.228 1.00 86.62 159 LEU A C 1
ATOM 1226 O O . LEU A 1 159 ? 8.402 -12.479 -13.080 1.00 86.62 159 LEU A O 1
ATOM 1230 N N . ASP A 1 160 ? 8.073 -10.890 -11.514 1.00 84.94 160 ASP A N 1
ATOM 1231 C CA . ASP A 1 160 ? 9.364 -10.188 -11.657 1.00 84.94 160 ASP A CA 1
ATOM 1232 C C . ASP A 1 160 ? 10.540 -11.169 -11.537 1.00 84.94 160 ASP A C 1
ATOM 1234 O O . ASP A 1 160 ? 11.442 -11.238 -12.373 1.00 84.94 160 ASP A O 1
ATOM 1238 N N . LYS A 1 161 ? 10.502 -12.033 -10.515 1.00 85.19 161 LYS A N 1
ATOM 1239 C CA . LYS A 1 161 ? 11.544 -13.043 -10.282 1.00 85.19 161 LYS A CA 1
ATOM 1240 C C . LYS A 1 161 ? 11.412 -14.290 -11.149 1.00 85.19 161 LYS A C 1
ATOM 1242 O O . LYS A 1 161 ? 12.167 -15.236 -10.936 1.00 85.19 161 LYS A O 1
ATOM 1247 N N . SER A 1 162 ? 10.487 -14.298 -12.113 1.00 83.62 162 SER A N 1
ATOM 1248 C CA . SER A 1 162 ? 10.238 -15.425 -13.021 1.00 83.62 162 SER A CA 1
ATOM 1249 C C . SER A 1 162 ? 10.004 -16.753 -12.284 1.00 83.62 162 SER A C 1
ATOM 1251 O O . SER A 1 162 ? 10.299 -17.829 -12.798 1.00 83.62 162 SER A O 1
ATOM 1253 N N . VAL A 1 163 ? 9.476 -16.685 -11.056 1.00 85.31 163 VAL A N 1
ATOM 1254 C CA . VAL A 1 163 ? 9.092 -17.862 -10.259 1.00 85.31 163 VAL A CA 1
ATOM 1255 C C . VAL A 1 163 ? 7.815 -18.476 -10.830 1.00 85.31 163 VAL A C 1
ATOM 1257 O O . VAL A 1 163 ? 7.632 -19.691 -10.798 1.00 85.31 163 VAL A O 1
ATOM 1260 N N . VAL A 1 164 ? 6.937 -17.628 -11.369 1.00 82.31 164 VAL A N 1
ATOM 1261 C CA . VAL A 1 164 ? 5.744 -18.008 -12.127 1.00 82.31 164 VAL A CA 1
ATOM 1262 C C . VAL A 1 164 ? 5.814 -17.322 -13.486 1.00 82.31 164 VAL A C 1
ATOM 1264 O O . VAL A 1 164 ? 6.196 -16.157 -13.562 1.00 82.31 164 VAL A O 1
ATOM 1267 N N . SER A 1 165 ? 5.427 -18.029 -14.550 1.00 78.62 165 SER A N 1
ATOM 1268 C CA . SER A 1 165 ? 5.299 -17.456 -15.890 1.00 78.62 165 SER A CA 1
ATOM 1269 C C . SER A 1 165 ? 3.874 -17.631 -16.399 1.00 78.62 165 SER A C 1
ATOM 1271 O O . SER A 1 165 ? 3.336 -18.738 -16.363 1.00 78.62 165 SER A O 1
ATOM 1273 N N . ILE A 1 166 ? 3.254 -16.525 -16.810 1.00 72.69 166 ILE A N 1
ATOM 1274 C CA . ILE A 1 166 ? 1.872 -16.479 -17.306 1.00 72.69 166 ILE A CA 1
ATOM 1275 C C . ILE A 1 166 ? 1.870 -16.203 -18.812 1.00 72.69 166 ILE A C 1
ATOM 1277 O O . ILE A 1 166 ? 1.096 -16.820 -19.540 1.00 72.69 166 ILE A O 1
ATOM 1281 N N . ALA A 1 167 ? 2.742 -15.308 -19.279 1.00 68.75 167 ALA A N 1
ATOM 1282 C CA . ALA A 1 167 ? 2.944 -14.997 -20.690 1.00 68.75 167 ALA A CA 1
ATOM 1283 C C . ALA A 1 167 ? 4.319 -14.344 -20.869 1.00 68.75 167 ALA A C 1
ATOM 1285 O O . ALA A 1 167 ? 4.702 -13.509 -20.055 1.00 68.75 167 ALA A O 1
ATOM 1286 N N . GLU A 1 168 ? 5.063 -14.682 -21.922 1.00 66.88 168 GLU A N 1
ATOM 1287 C CA . GLU A 1 168 ? 6.321 -13.989 -22.215 1.00 66.88 168 GLU A CA 1
ATOM 1288 C C . GLU A 1 168 ? 6.067 -12.760 -23.106 1.00 66.88 168 GLU A C 1
ATOM 1290 O O . GLU A 1 168 ? 5.471 -12.912 -24.174 1.00 66.88 168 GLU A O 1
ATOM 1295 N N . PRO A 1 169 ? 6.508 -11.546 -22.708 1.00 66.50 169 PRO A N 1
ATOM 1296 C CA . PRO A 1 169 ? 7.147 -11.186 -21.434 1.00 66.50 169 PRO A CA 1
ATOM 1297 C C . PRO A 1 169 ? 6.141 -10.921 -20.290 1.00 66.50 169 PRO A C 1
ATOM 1299 O O . PRO A 1 169 ? 5.146 -10.218 -20.471 1.00 66.50 169 PRO A O 1
ATOM 1302 N N . ASN A 1 170 ? 6.459 -11.386 -19.069 1.00 77.69 170 ASN A N 1
ATOM 1303 C CA . ASN A 1 170 ? 5.592 -11.238 -17.880 1.00 77.69 170 ASN A CA 1
ATOM 1304 C C . ASN A 1 170 ? 5.468 -9.786 -17.384 1.00 77.69 170 ASN A C 1
ATOM 1306 O O . ASN A 1 170 ? 4.657 -9.506 -16.500 1.00 77.69 170 ASN A O 1
ATOM 1310 N N . ARG A 1 171 ? 6.251 -8.863 -17.954 1.00 80.88 171 ARG A N 1
ATOM 1311 C CA . ARG A 1 171 ? 6.393 -7.483 -17.483 1.00 80.88 171 ARG A CA 1
ATOM 1312 C C . ARG A 1 171 ? 5.057 -6.749 -17.393 1.00 80.88 171 ARG A C 1
ATOM 1314 O O . ARG A 1 171 ? 4.748 -6.171 -16.365 1.00 80.88 171 ARG A O 1
ATOM 1321 N N . LEU A 1 172 ? 4.203 -6.848 -18.412 1.00 84.31 172 LEU A N 1
ATOM 1322 C CA . LEU A 1 172 ? 2.887 -6.196 -18.379 1.00 84.31 172 LEU A CA 1
ATOM 1323 C C . LEU A 1 172 ? 2.023 -6.684 -17.201 1.00 84.31 172 LEU A C 1
ATOM 1325 O O . LEU A 1 172 ? 1.309 -5.901 -16.579 1.00 84.31 172 LEU A O 1
ATOM 1329 N N . PHE A 1 173 ? 2.078 -7.980 -16.888 1.00 86.50 173 PHE A N 1
ATOM 1330 C CA . PHE A 1 173 ? 1.323 -8.549 -15.775 1.00 86.50 173 PHE A CA 1
ATOM 1331 C C . PHE A 1 173 ? 1.900 -8.124 -14.424 1.00 86.50 173 PHE A C 1
ATOM 1333 O O . PHE A 1 173 ? 1.125 -7.796 -13.530 1.00 86.50 173 PHE A O 1
ATOM 1340 N N . GLU A 1 174 ? 3.225 -8.078 -14.285 1.00 88.88 174 GLU A N 1
ATOM 1341 C CA . GLU A 1 174 ? 3.912 -7.529 -13.108 1.00 88.88 174 GLU A CA 1
ATOM 1342 C C . GLU A 1 174 ? 3.428 -6.100 -12.810 1.00 88.88 174 GLU A C 1
ATOM 1344 O O . GLU A 1 174 ? 2.849 -5.850 -11.749 1.00 88.88 174 GLU A O 1
ATOM 1349 N N . GLU A 1 175 ? 3.540 -5.203 -13.792 1.00 89.31 175 GLU A N 1
ATOM 1350 C CA . GLU A 1 175 ? 3.173 -3.788 -13.660 1.00 89.31 175 GLU A CA 1
ATOM 1351 C C . GLU A 1 175 ? 1.684 -3.596 -13.332 1.00 89.31 175 GLU A C 1
ATOM 1353 O O . GLU A 1 175 ? 1.293 -2.712 -12.563 1.00 89.31 175 GLU A O 1
ATOM 1358 N N . LEU A 1 176 ? 0.813 -4.443 -13.887 1.00 90.69 176 LEU A N 1
ATOM 1359 C CA . LEU A 1 176 ? -0.613 -4.413 -13.576 1.00 90.69 176 LEU A CA 1
ATOM 1360 C C . LEU A 1 176 ? -0.915 -4.935 -12.174 1.00 90.69 176 LEU A C 1
ATOM 1362 O O . LEU A 1 176 ? -1.821 -4.407 -11.523 1.00 90.69 176 LEU A O 1
ATOM 1366 N N . PHE A 1 177 ? -0.201 -5.950 -11.689 1.00 93.38 177 PHE A N 1
ATOM 1367 C CA . PHE A 1 177 ? -0.353 -6.423 -10.313 1.00 93.38 177 PHE A CA 1
ATOM 1368 C C . PHE A 1 177 ? 0.034 -5.318 -9.326 1.00 93.38 177 PHE A C 1
ATOM 1370 O O . PHE A 1 177 ? -0.740 -5.030 -8.406 1.00 93.38 177 PHE A O 1
ATOM 1377 N N . GLU A 1 178 ? 1.164 -4.647 -9.555 1.00 94.00 178 GLU A N 1
ATOM 1378 C CA . GLU A 1 178 ? 1.623 -3.534 -8.722 1.00 94.00 178 GLU A CA 1
ATOM 1379 C C . GLU A 1 178 ? 0.672 -2.328 -8.796 1.00 94.00 178 GLU A C 1
ATOM 1381 O O . GLU A 1 178 ? 0.212 -1.837 -7.760 1.00 94.00 178 GLU A O 1
ATOM 1386 N N . LEU A 1 179 ? 0.249 -1.918 -9.999 1.00 94.56 179 LEU A N 1
ATOM 1387 C CA . LEU A 1 179 ? -0.704 -0.817 -10.180 1.00 94.56 179 LEU A CA 1
ATOM 1388 C C . LEU A 1 179 ? -2.038 -1.080 -9.475 1.00 94.56 179 LEU A C 1
ATOM 1390 O O . LEU A 1 179 ? -2.560 -0.204 -8.776 1.00 94.56 179 LEU A O 1
ATOM 1394 N N . ASN A 1 180 ? -2.597 -2.285 -9.627 1.00 96.19 180 ASN A N 1
ATOM 1395 C CA . ASN A 1 180 ? -3.823 -2.645 -8.923 1.00 96.19 18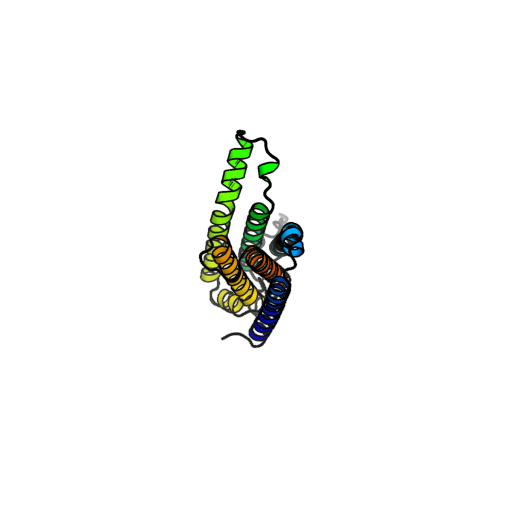0 ASN A CA 1
ATOM 1396 C C . ASN A 1 180 ? -3.593 -2.629 -7.409 1.00 96.19 180 ASN A C 1
ATOM 1398 O O . ASN A 1 180 ? -4.420 -2.077 -6.684 1.00 96.19 180 ASN A O 1
ATOM 1402 N N . ALA A 1 181 ? -2.475 -3.161 -6.912 1.00 96.81 181 ALA A N 1
ATOM 1403 C CA . ALA A 1 181 ? -2.181 -3.140 -5.487 1.00 96.81 181 ALA A CA 1
ATOM 1404 C C . ALA A 1 181 ? -2.126 -1.714 -4.917 1.00 96.81 181 ALA A C 1
ATOM 1406 O O . ALA A 1 181 ? -2.804 -1.421 -3.927 1.00 96.81 181 ALA A O 1
ATOM 1407 N N . TYR A 1 182 ? -1.387 -0.807 -5.558 1.00 96.56 182 TYR A N 1
ATOM 1408 C CA . TYR A 1 182 ? -1.276 0.582 -5.111 1.00 96.56 182 TYR A CA 1
ATOM 1409 C C . TYR A 1 182 ? -2.603 1.337 -5.235 1.00 96.56 182 TYR A C 1
ATOM 1411 O O . TYR A 1 182 ? -2.967 2.101 -4.337 1.00 96.56 182 TYR A O 1
ATOM 1419 N N . GLY A 1 183 ? -3.387 1.070 -6.282 1.00 96.44 183 GLY A N 1
ATOM 1420 C CA . GLY A 1 183 ? -4.747 1.592 -6.418 1.00 96.44 183 GLY A CA 1
ATOM 1421 C C . GLY A 1 183 ? -5.665 1.133 -5.280 1.00 96.44 183 GLY A C 1
ATOM 1422 O O . GLY A 1 183 ? -6.365 1.947 -4.672 1.00 96.44 183 GLY A O 1
ATOM 1423 N N . LEU A 1 184 ? -5.625 -0.153 -4.920 1.00 97.06 184 LEU A N 1
ATOM 1424 C CA . LEU A 1 184 ? -6.392 -0.692 -3.795 1.00 97.06 184 LEU A CA 1
ATOM 1425 C C . LEU A 1 184 ? -5.943 -0.097 -2.458 1.00 97.06 184 LEU A C 1
ATOM 1427 O O . LEU A 1 184 ? -6.800 0.242 -1.637 1.00 97.06 184 LEU A O 1
ATOM 1431 N N . MET A 1 185 ? -4.634 0.084 -2.249 1.00 96.69 185 MET A N 1
ATOM 1432 C CA . MET A 1 185 ? -4.103 0.805 -1.089 1.00 96.69 185 MET A CA 1
ATOM 1433 C C . MET A 1 185 ? -4.672 2.227 -1.036 1.00 96.69 185 MET A C 1
ATOM 1435 O O . MET A 1 185 ? -5.200 2.634 -0.002 1.00 96.69 185 MET A O 1
ATOM 1439 N N . LEU A 1 186 ? -4.657 2.967 -2.144 1.00 96.50 186 LEU A N 1
ATOM 1440 C CA . LEU A 1 186 ? -5.179 4.333 -2.190 1.00 96.50 186 LEU A CA 1
ATOM 1441 C C . LEU A 1 186 ? -6.677 4.387 -1.849 1.00 96.50 186 LEU A C 1
ATOM 1443 O O . LEU A 1 186 ? -7.107 5.205 -1.027 1.00 96.50 186 LEU A O 1
ATOM 1447 N N . ILE A 1 187 ? -7.469 3.470 -2.412 1.00 94.88 187 ILE A N 1
ATOM 1448 C CA . ILE A 1 187 ? -8.903 3.336 -2.115 1.00 94.88 187 ILE A CA 1
ATOM 1449 C C . ILE A 1 187 ? -9.120 3.006 -0.628 1.00 94.88 187 ILE A C 1
ATOM 1451 O O . ILE A 1 187 ? -9.980 3.610 0.024 1.00 94.88 187 ILE A O 1
ATOM 1455 N N . ALA A 1 188 ? -8.322 2.099 -0.053 1.00 93.12 188 ALA A N 1
ATOM 1456 C CA . ALA A 1 188 ? -8.348 1.801 1.380 1.00 93.12 188 ALA A CA 1
ATOM 1457 C C . ALA A 1 188 ? -8.052 3.052 2.225 1.00 93.12 188 ALA A C 1
ATOM 1459 O O . ALA A 1 188 ? -8.758 3.317 3.204 1.00 93.12 188 ALA A O 1
ATOM 1460 N N . GLY A 1 189 ? -7.068 3.859 1.821 1.00 89.50 189 GLY A N 1
ATOM 1461 C CA . GLY A 1 189 ? -6.721 5.126 2.463 1.00 89.50 189 GLY A CA 1
ATOM 1462 C C . GLY A 1 189 ? -7.844 6.157 2.450 1.00 89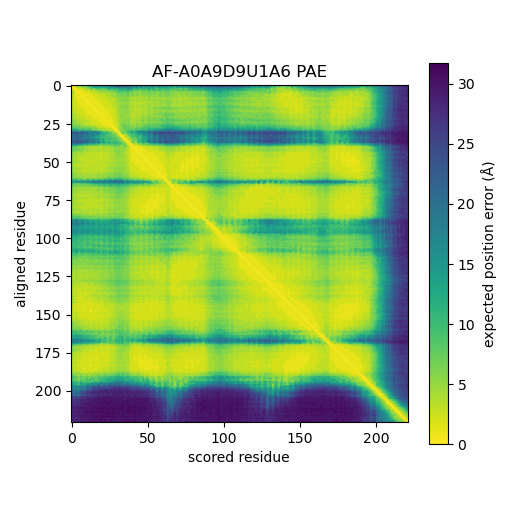.50 189 GLY A C 1
ATOM 1463 O O . GLY A 1 189 ? -8.026 6.869 3.444 1.00 89.50 189 GLY A O 1
ATOM 1464 N N . GLY A 1 190 ? -8.653 6.197 1.391 1.00 87.06 190 GLY A N 1
ATOM 1465 C CA . GLY A 1 190 ? -9.845 7.048 1.312 1.00 87.06 190 GLY A CA 1
ATOM 1466 C C . GLY A 1 190 ? -10.979 6.621 2.255 1.00 87.06 190 GLY A C 1
ATOM 1467 O O . GLY A 1 190 ? -11.869 7.414 2.573 1.00 87.06 190 GLY A O 1
ATOM 1468 N N . SER A 1 191 ? -10.954 5.385 2.760 1.00 85.56 191 SER A N 1
ATOM 1469 C CA . SER A 1 191 ? -12.030 4.852 3.592 1.00 85.56 191 SER A CA 1
ATOM 1470 C C . SER A 1 191 ? -12.024 5.421 5.010 1.00 85.56 191 SER A C 1
ATOM 1472 O O . SER A 1 191 ? -11.074 5.253 5.780 1.00 85.56 191 SER A O 1
ATOM 1474 N N . ARG A 1 192 ? -13.160 5.994 5.424 1.00 74.81 192 ARG A N 1
ATOM 1475 C CA . ARG A 1 192 ? -13.406 6.454 6.807 1.00 74.81 192 ARG A CA 1
ATOM 1476 C C . ARG A 1 192 ? -13.404 5.320 7.843 1.00 74.81 192 ARG A C 1
ATOM 1478 O O . ARG A 1 192 ? -13.368 5.602 9.036 1.00 74.81 192 ARG A O 1
ATOM 1485 N N . ALA A 1 193 ? -13.480 4.058 7.412 1.00 73.38 193 ALA A N 1
ATOM 1486 C CA . ALA A 1 193 ? -13.420 2.901 8.306 1.00 73.38 193 ALA A CA 1
ATOM 1487 C C . ALA A 1 193 ? -11.988 2.588 8.775 1.00 73.38 193 ALA A C 1
ATOM 1489 O O . ALA A 1 193 ? -11.807 2.064 9.871 1.00 73.38 193 ALA A O 1
ATOM 1490 N N . LEU A 1 194 ? -10.969 2.954 7.991 1.00 80.19 194 LEU A N 1
ATOM 1491 C CA . LEU A 1 194 ? -9.571 2.757 8.367 1.00 80.19 194 LEU A CA 1
ATOM 1492 C C . LEU A 1 194 ? -9.222 3.642 9.571 1.00 80.19 194 LEU A C 1
ATOM 1494 O O . LEU A 1 194 ? -9.511 4.837 9.553 1.00 80.19 194 LEU A O 1
ATOM 1498 N N . GLY A 1 195 ? -8.626 3.075 10.619 1.00 70.81 195 GLY A N 1
ATOM 1499 C CA . GLY A 1 195 ? -8.321 3.803 11.855 1.00 70.81 195 GLY A CA 1
ATOM 1500 C C . GLY A 1 195 ? -9.551 4.207 12.683 1.00 70.81 195 GLY A C 1
ATOM 1501 O O . GLY A 1 195 ? -9.422 4.980 13.629 1.00 70.81 195 GLY A O 1
ATOM 1502 N N . ARG A 1 196 ? -10.758 3.712 12.384 1.00 73.25 196 ARG A N 1
ATOM 1503 C CA . ARG A 1 196 ? -11.953 4.071 13.162 1.00 73.25 196 ARG A CA 1
ATOM 1504 C C . ARG A 1 196 ? -11.875 3.493 14.588 1.00 73.25 196 ARG A C 1
ATOM 1506 O O . ARG A 1 196 ? -11.437 2.350 14.738 1.00 73.25 196 ARG A O 1
ATOM 1513 N N . PRO A 1 197 ? -12.253 4.251 15.636 1.00 62.53 197 PRO A N 1
ATOM 1514 C CA . PRO A 1 197 ? -12.418 3.697 16.977 1.00 62.53 197 PRO A CA 1
ATOM 1515 C C . PRO A 1 197 ? -13.553 2.661 17.010 1.00 62.53 197 PRO A C 1
ATOM 1517 O O . PRO A 1 197 ? -14.466 2.734 16.178 1.00 62.53 197 PRO A O 1
ATOM 1520 N N . PRO A 1 198 ? -13.516 1.699 17.952 1.00 59.38 198 PRO A N 1
ATOM 1521 C CA . PRO A 1 198 ? -14.599 0.739 18.123 1.00 59.38 198 PRO A CA 1
ATOM 1522 C C . PRO A 1 198 ? -15.914 1.470 18.425 1.00 59.38 198 PRO A C 1
ATOM 1524 O O . PRO A 1 198 ? -15.921 2.556 19.018 1.00 59.38 198 PRO A O 1
ATOM 1527 N N . ALA A 1 199 ? -17.033 0.884 17.993 1.00 56.41 199 ALA A N 1
ATOM 1528 C CA . ALA A 1 199 ? -18.357 1.450 18.225 1.00 56.41 199 ALA A CA 1
ATOM 1529 C C . ALA A 1 199 ? -18.572 1.685 19.733 1.00 56.41 199 ALA A C 1
ATOM 1531 O O . ALA A 1 199 ? -18.440 0.762 20.530 1.00 56.41 199 ALA A O 1
ATOM 1532 N N . GLY A 1 200 ? -18.856 2.936 20.117 1.00 52.88 200 GLY A N 1
ATOM 1533 C CA . GLY A 1 200 ? -19.086 3.342 21.511 1.00 52.88 200 GLY A CA 1
ATOM 1534 C C . GLY A 1 200 ? -17.984 4.193 22.159 1.00 52.88 200 GLY A C 1
ATOM 1535 O O . GLY A 1 200 ? -18.236 4.778 23.207 1.00 52.88 200 GLY A O 1
ATOM 1536 N N . ARG A 1 201 ? -16.795 4.348 21.550 1.00 50.16 201 ARG A N 1
ATOM 1537 C CA . ARG A 1 201 ? -15.784 5.327 22.007 1.00 50.16 201 ARG A CA 1
ATOM 1538 C C . ARG A 1 201 ? -15.839 6.602 21.167 1.00 50.16 201 ARG A C 1
ATOM 1540 O O . ARG A 1 201 ? -15.461 6.596 19.996 1.00 50.16 201 ARG A O 1
ATOM 1547 N N . ALA A 1 202 ? -16.304 7.696 21.769 1.00 42.94 202 ALA A N 1
ATOM 1548 C CA . ALA A 1 202 ? -16.224 9.022 21.165 1.00 42.94 202 ALA A CA 1
ATOM 1549 C C . ALA A 1 202 ? -14.750 9.421 20.923 1.00 42.94 202 ALA A C 1
ATOM 1551 O O . ALA A 1 202 ? -13.879 9.065 21.729 1.00 42.94 202 ALA A O 1
ATOM 1552 N N . PRO A 1 203 ? -14.442 10.171 19.849 1.00 40.62 203 PRO A N 1
ATOM 1553 C CA . PRO A 1 203 ? -13.108 10.728 19.658 1.00 40.62 203 PRO A CA 1
ATOM 1554 C C . PRO A 1 203 ? -12.815 11.691 20.817 1.00 40.62 203 PRO A C 1
ATOM 1556 O O . PRO A 1 203 ? -13.508 12.690 20.973 1.00 40.62 203 PRO A O 1
ATOM 1559 N N . GLY A 1 204 ? -11.829 11.359 21.656 1.00 47.88 204 GLY A N 1
ATOM 1560 C CA . GLY A 1 204 ? -11.441 12.160 22.826 1.00 47.88 204 GLY A CA 1
ATOM 1561 C C . GLY A 1 204 ? -11.532 11.443 24.176 1.00 47.88 204 GLY A C 1
ATOM 1562 O O . GLY A 1 204 ? -11.033 11.967 25.163 1.00 47.88 204 GLY A O 1
ATOM 1563 N N . SER A 1 205 ? -12.082 10.226 24.250 1.00 43.59 205 SER A N 1
ATOM 1564 C CA . SER A 1 205 ? -12.178 9.486 25.522 1.00 43.59 205 SER A CA 1
ATOM 1565 C C . SER A 1 205 ? -10.887 8.754 25.930 1.00 43.59 205 SER A C 1
ATOM 1567 O O . SER A 1 205 ? -10.928 7.843 26.761 1.00 43.59 205 SER A O 1
ATOM 1569 N N . SER A 1 206 ? -9.741 9.067 25.316 1.00 43.78 206 SER A N 1
ATOM 1570 C CA . SER A 1 206 ? -8.454 8.614 25.841 1.00 43.78 206 SER A CA 1
ATOM 1571 C C . SER A 1 206 ? -8.218 9.364 27.146 1.00 43.78 206 SER A C 1
ATOM 1573 O O . SER A 1 206 ? -7.940 10.558 27.110 1.00 43.78 206 SER A O 1
ATOM 1575 N N . GLY A 1 207 ? -8.353 8.667 28.276 1.00 42.78 207 GLY A N 1
ATOM 1576 C CA . GLY A 1 207 ? -8.102 9.161 29.633 1.00 42.78 207 GLY A CA 1
ATOM 1577 C C . GLY A 1 207 ? -6.636 9.500 29.911 1.00 42.78 207 GLY A C 1
ATOM 1578 O O . GLY A 1 207 ? -6.093 9.103 30.934 1.00 42.78 207 GLY A O 1
ATOM 1579 N N . VAL A 1 208 ? -5.987 10.218 28.999 1.00 39.41 208 VAL A N 1
ATOM 1580 C CA . VAL A 1 208 ? -4.796 10.993 29.312 1.00 39.41 208 VAL A CA 1
ATOM 1581 C C . VAL A 1 208 ? -5.321 12.367 29.716 1.00 39.41 208 VAL A C 1
ATOM 1583 O O . VAL A 1 208 ? -5.942 13.023 28.874 1.00 39.41 208 VAL A O 1
ATOM 1586 N N . PRO A 1 209 ? -5.150 12.807 30.975 1.00 35.66 209 PRO A N 1
ATOM 1587 C CA . PRO A 1 209 ? -5.513 14.162 31.339 1.00 35.66 209 PRO A CA 1
ATOM 1588 C C . PRO A 1 209 ? -4.688 15.097 30.457 1.00 35.66 209 PRO A C 1
ATOM 1590 O O . PRO A 1 209 ? -3.459 15.121 30.523 1.00 35.66 209 PRO A O 1
ATOM 1593 N N . VAL A 1 210 ? -5.370 15.846 29.592 1.00 44.22 210 VAL A N 1
ATOM 1594 C CA . VAL A 1 210 ? -4.793 17.057 29.021 1.00 44.22 210 VAL A CA 1
ATOM 1595 C C . VAL A 1 210 ? -4.496 17.926 30.232 1.00 44.22 210 VAL A C 1
ATOM 1597 O O . VAL A 1 210 ? -5.425 18.346 30.922 1.00 44.22 210 VAL A O 1
ATOM 1600 N N . ALA A 1 211 ? -3.215 18.113 30.546 1.00 43.47 211 ALA A N 1
ATOM 1601 C CA . ALA A 1 211 ? -2.794 19.095 31.527 1.00 43.47 211 ALA A CA 1
ATOM 1602 C C . ALA A 1 211 ? -3.316 20.449 31.035 1.00 43.47 211 ALA A C 1
ATOM 1604 O O . ALA A 1 211 ? -2.765 21.051 30.114 1.00 43.47 211 ALA A O 1
ATOM 1605 N N . GLY A 1 212 ? -4.460 20.865 31.577 1.00 42.06 212 GLY A N 1
ATOM 1606 C CA . GLY A 1 212 ? -4.981 22.202 31.367 1.00 42.06 212 GLY A CA 1
ATOM 1607 C C . GLY A 1 212 ? -3.964 23.211 31.900 1.00 42.06 212 GLY A C 1
ATOM 1608 O O . GLY A 1 212 ? -3.207 22.880 32.819 1.00 42.06 212 GLY A O 1
ATOM 1609 N N . PRO A 1 213 ? -3.916 24.428 31.337 1.00 44.41 213 PRO A N 1
ATOM 1610 C CA . PRO A 1 213 ? -3.042 25.470 31.851 1.00 44.41 213 PRO A CA 1
ATOM 1611 C C . PRO A 1 213 ? -3.308 25.646 33.348 1.00 44.41 213 PRO A C 1
ATOM 1613 O O . PRO A 1 213 ? -4.465 25.702 33.777 1.00 44.41 213 PRO A O 1
ATOM 1616 N N . ALA A 1 214 ? -2.230 25.662 34.135 1.00 46.34 214 ALA A N 1
ATOM 1617 C CA . ALA A 1 214 ? -2.282 25.794 35.581 1.00 46.34 214 ALA A CA 1
ATOM 1618 C C . ALA A 1 214 ? -3.171 26.988 35.949 1.00 46.34 214 ALA A C 1
ATOM 1620 O O . ALA A 1 214 ? -2.853 28.133 35.630 1.00 46.34 214 ALA A O 1
ATOM 1621 N N . ARG A 1 215 ? -4.307 26.716 36.603 1.00 44.06 215 ARG A N 1
ATOM 1622 C CA . ARG A 1 215 ? -5.093 27.761 37.258 1.00 44.06 215 ARG A CA 1
ATOM 1623 C C . ARG A 1 215 ? -4.211 28.355 38.348 1.00 44.06 215 ARG A C 1
ATOM 1625 O O . ARG A 1 215 ? -3.983 27.719 39.373 1.00 44.06 215 ARG A O 1
ATOM 1632 N N . THR A 1 216 ? -3.716 29.562 38.118 1.00 46.03 216 THR A N 1
ATOM 1633 C CA . THR A 1 216 ? -3.169 30.413 39.170 1.00 46.03 216 THR A CA 1
ATOM 1634 C C . THR A 1 216 ? -4.292 30.696 40.161 1.00 46.03 216 THR A C 1
ATOM 1636 O O . THR A 1 216 ? -5.268 31.370 39.830 1.00 46.03 216 THR A O 1
ATOM 1639 N N . VAL A 1 217 ? -4.187 30.119 41.354 1.00 48.97 217 VAL A N 1
ATOM 1640 C CA . VAL A 1 217 ? -5.030 30.475 42.495 1.00 48.97 217 VAL A CA 1
ATOM 1641 C C . VAL A 1 217 ? -4.558 31.852 42.980 1.00 48.97 217 VAL A C 1
ATOM 1643 O O . VAL A 1 217 ? -3.361 31.991 43.242 1.00 48.97 217 VAL A O 1
ATOM 1646 N N . PRO A 1 218 ? -5.427 32.872 43.082 1.00 45.09 218 PRO A N 1
ATOM 1647 C CA . PRO A 1 218 ? -5.054 34.115 43.736 1.00 45.09 218 PRO A CA 1
ATOM 1648 C C . PRO A 1 218 ? -4.886 33.850 45.235 1.00 45.09 218 PRO A C 1
ATOM 1650 O O . PRO A 1 218 ? -5.786 33.320 45.888 1.00 45.09 218 PRO A O 1
ATOM 1653 N N . LEU A 1 219 ? -3.710 34.185 45.761 1.00 46.84 219 LEU A N 1
ATOM 1654 C CA . LEU A 1 219 ? -3.459 34.274 47.194 1.00 46.84 219 LEU A CA 1
ATOM 1655 C C . LEU A 1 219 ? -4.096 35.570 47.700 1.00 46.84 219 LEU A C 1
ATOM 1657 O O . LEU A 1 219 ? -3.461 36.617 47.661 1.00 46.84 219 LEU A O 1
ATOM 1661 N N . ASP A 1 220 ? -5.339 35.483 48.166 1.00 52.81 220 ASP A N 1
ATOM 1662 C CA . ASP A 1 220 ? -5.876 36.457 49.115 1.00 52.81 220 ASP A CA 1
ATOM 1663 C C . ASP A 1 220 ? -5.671 35.909 50.528 1.00 52.81 220 ASP A C 1
ATOM 1665 O O . ASP A 1 220 ? -6.345 34.955 50.934 1.00 52.81 220 ASP A O 1
ATOM 1669 N N . ARG A 1 221 ? -4.712 36.504 51.245 1.00 46.12 221 ARG A N 1
ATOM 1670 C CA . ARG A 1 221 ? -4.757 36.849 52.676 1.00 46.12 221 ARG A CA 1
ATOM 1671 C C . ARG A 1 221 ? -3.527 37.657 53.068 1.00 46.12 221 ARG A C 1
ATOM 1673 O O . ARG A 1 221 ? -2.406 37.181 52.790 1.00 46.12 221 ARG A O 1
#

Radius of gyration: 21.74 Å; Cα contacts (8 Å, |Δi|>4): 221; chains: 1; bounding box: 53×55×83 Å

Secondary structure (DSSP, 8-state):
---HHHHHHHHHHHHHHHHHHHHHHHHHHTT-THHHHTHHHHHHHHHHHHHHHHHHHHHHHHSS--HHHHHHHHHHHHHHHHHHHHHT-GGGGS-TTSHHHHHHHHHHHHHHHHHHHHHHHHHHHHHHH-HHHHHHHHTSHHHHHHHHHHHHHHHHHHHHTTSS-SSSSTHHHHHHHHHHHHHHHHHHHH-TTTTPPPTT--TT-----------------

Foldseek 3Di:
DFDPQQVVLLVVLVVVLVVLVVVVVVCVVVVPPVVVVCLVVLLVLLLVLLVLLLCLLVVVLPPLADPLLVLQSVLSNQLSVLVSLLSVVCLVVDDPPDPVSVVSVCCSVVSNVVSVVSNVVSLVVSCVVDVPLSVVCCSDSLNSLQVQLVVLQVVLVCLVVVVDDDDVPSSVVSSSSSSSSSNSSSVSSPDPSRSDDPPPDDSPPPPPPPPDPDPDDDDDD

Mean predicted aligned error: 9.32 Å

pLDDT: mean 82.07, std 15.39, range [35.66, 97.06]